Protein AF-A0A975J1D8-F1 (afdb_monomer)

Nearest PDB structures (foldseek):
  4x56-assembly1_A  TM=7.533E-01  e=1.028E-10  Acinetobacter baumannii
  5fdh-assembly1_B  TM=7.426E-01  e=7.225E-10  Serratia marcescens
  4s2l-assembly1_B  TM=7.471E-01  e=4.784E-09  Enterobacter cloacae
  4s2m-assembly1_D  TM=7.296E-01  e=2.355E-09  Enterobacter cloacae
  7khy-assembly1_A  TM=7.326E-01  e=3.561E-09  Enterobacter cloacae

InterPro domains:
  IPR001460 Penicillin-binding protein, transpeptidase [PF00905] (32-138)
  IPR012338 Beta-lactamase/transpeptidase-like [G3DSA:3.40.710.10] (22-231)
  IPR012338 Beta-lactamase/transpeptidase-like [SSF56601] (30-210)

Secondary structure (DSSP, 8-state):
----------TT--EEEEESSS-EE-GGGSS--EE-GGGGHHHHHHHHHHTTS--TT--EE---SS-GGG-SEE-HHHHHHHT-HHHHHHHHTT--HHHHHHHHHHHT-S--S-HHHHHHHHGGGGGGTTT-EE-HHHHHHHHHHHHHHTT-GGGHHHHHHTB---TTS-SEEEEEEEEETTEEEEEEEEE-SS--SPPEEEEEEEE--TT-HHHHHHHHHHHHHHHHHHT--

Structure (mmCIF, N/CA/C/O backbone):
data_AF-A0A975J1D8-F1
#
_entry.id   AF-A0A975J1D8-F1
#
loop_
_atom_site.group_PDB
_atom_site.id
_atom_site.type_symbol
_atom_site.label_atom_id
_atom_site.label_alt_id
_atom_site.label_comp_id
_atom_site.label_asym_id
_atom_site.label_entity_id
_atom_site.label_seq_id
_atom_site.pdbx_PDB_ins_code
_atom_site.Cartn_x
_atom_site.Cartn_y
_atom_site.Cartn_z
_atom_site.occupancy
_atom_site.B_iso_or_equiv
_atom_site.auth_seq_id
_atom_site.auth_comp_id
_atom_site.auth_asym_id
_atom_site.auth_atom_id
_atom_site.pdbx_PDB_model_num
ATOM 1 N N . MET A 1 1 ? -0.176 28.880 -31.181 1.00 38.28 1 MET A N 1
ATOM 2 C CA . MET A 1 1 ? -0.302 28.278 -29.840 1.00 38.28 1 MET A CA 1
ATOM 3 C C . MET A 1 1 ? 0.328 26.909 -29.950 1.00 38.28 1 MET A C 1
ATOM 5 O O . MET A 1 1 ? -0.274 26.018 -30.531 1.00 38.28 1 MET A O 1
ATOM 9 N N . ASN A 1 2 ? 1.605 26.823 -29.585 1.00 31.56 2 ASN A N 1
ATOM 10 C CA . ASN A 1 2 ? 2.379 25.594 -29.697 1.00 31.56 2 ASN A CA 1
ATOM 11 C C . ASN A 1 2 ? 2.059 24.709 -28.497 1.00 31.56 2 ASN A C 1
ATOM 13 O O . ASN A 1 2 ? 1.933 25.215 -27.386 1.00 31.56 2 ASN A O 1
ATOM 17 N N . GLY A 1 3 ? 1.875 23.419 -28.768 1.00 36.78 3 GLY A N 1
ATOM 18 C CA . GLY A 1 3 ? 1.554 22.416 -27.770 1.00 36.78 3 GLY A CA 1
ATOM 19 C C . GLY A 1 3 ? 2.680 22.248 -26.763 1.00 36.78 3 GLY A C 1
ATOM 20 O O . GLY A 1 3 ? 3.826 21.995 -27.136 1.00 36.78 3 GLY A O 1
ATOM 21 N N . ASP A 1 4 ? 2.320 22.335 -25.489 1.00 37.38 4 ASP A N 1
ATOM 22 C CA . ASP A 1 4 ? 3.138 21.819 -24.406 1.00 37.38 4 ASP A CA 1
ATOM 23 C C . ASP A 1 4 ? 3.029 20.297 -24.429 1.00 37.38 4 ASP A C 1
ATOM 25 O O . ASP A 1 4 ? 2.128 19.681 -23.857 1.00 37.38 4 ASP A O 1
ATOM 29 N N . GLY A 1 5 ? 3.952 19.693 -25.175 1.00 34.78 5 GLY A N 1
ATOM 30 C CA . GLY A 1 5 ? 4.260 18.284 -25.044 1.00 34.78 5 GLY A CA 1
ATOM 31 C C . GLY A 1 5 ? 4.616 17.998 -23.591 1.00 34.78 5 GLY A C 1
ATOM 32 O O . GLY A 1 5 ? 5.558 18.572 -23.044 1.00 34.78 5 GLY A O 1
ATOM 33 N N . VAL A 1 6 ? 3.851 17.098 -22.978 1.00 37.47 6 VAL A N 1
ATOM 34 C CA . VAL A 1 6 ? 4.224 16.397 -21.750 1.00 37.47 6 VAL A CA 1
ATOM 35 C C . VAL A 1 6 ? 5.669 15.939 -21.927 1.00 37.47 6 VAL A C 1
ATOM 37 O O . VAL A 1 6 ? 5.948 15.112 -22.796 1.00 37.47 6 VAL A O 1
ATOM 40 N N . LYS A 1 7 ? 6.603 16.525 -21.166 1.00 38.12 7 LYS A N 1
ATOM 41 C CA . LYS A 1 7 ? 8.008 16.118 -21.201 1.00 38.12 7 LYS A CA 1
ATOM 42 C C . LYS A 1 7 ? 8.076 14.645 -20.811 1.00 38.12 7 LYS A C 1
ATOM 44 O O . LYS A 1 7 ? 7.887 14.274 -19.657 1.00 38.12 7 LYS A O 1
ATOM 49 N N . SER A 1 8 ? 8.303 13.822 -21.824 1.00 40.50 8 SER A N 1
ATOM 50 C CA . SER A 1 8 ? 8.634 12.413 -21.733 1.00 40.50 8 SER A CA 1
ATOM 51 C C . SER A 1 8 ? 9.836 12.227 -20.811 1.00 40.50 8 SER A C 1
ATOM 53 O O . SER A 1 8 ? 10.886 12.774 -21.120 1.00 40.50 8 SER A O 1
ATOM 55 N N . GLY A 1 9 ? 9.656 11.455 -19.734 1.00 43.34 9 GLY A N 1
ATOM 56 C CA . GLY A 1 9 ? 10.698 10.777 -18.951 1.00 43.34 9 GLY A CA 1
ATOM 57 C C . GLY A 1 9 ? 11.837 11.652 -18.425 1.00 43.34 9 GLY A C 1
ATOM 58 O O . GLY A 1 9 ? 12.672 12.129 -19.185 1.00 43.34 9 GLY A O 1
ATOM 59 N N . VAL A 1 10 ? 11.953 11.784 -17.102 1.00 54.34 10 VAL A N 1
ATOM 60 C CA . VAL A 1 10 ? 13.203 12.280 -16.512 1.00 54.34 10 VAL A CA 1
ATOM 61 C C . VAL A 1 10 ? 14.323 11.324 -16.930 1.00 54.34 10 VAL A C 1
ATOM 63 O O . VAL A 1 10 ? 14.268 10.124 -16.651 1.00 54.34 10 VAL A O 1
ATOM 66 N N . GLU A 1 11 ? 15.301 11.853 -17.657 1.00 52.16 11 GLU A N 1
ATOM 67 C CA . GLU A 1 11 ? 16.469 11.129 -18.151 1.00 52.16 11 GLU A CA 1
ATOM 68 C C . GLU A 1 11 ? 17.125 10.346 -16.994 1.00 52.16 11 GLU A C 1
ATOM 70 O O . GLU A 1 11 ? 17.416 10.907 -15.938 1.00 52.16 11 GLU A O 1
ATOM 75 N N . GLY A 1 12 ? 17.287 9.027 -17.153 1.00 65.44 12 GLY A N 1
ATOM 76 C CA . GLY A 1 12 ? 17.897 8.146 -16.143 1.00 65.44 12 GLY A CA 1
ATOM 77 C C . GLY A 1 12 ? 16.941 7.383 -15.212 1.00 65.44 12 GLY A C 1
ATOM 78 O O . GLY A 1 12 ? 17.410 6.546 -14.439 1.00 65.44 12 GLY A O 1
ATOM 79 N N . GLN A 1 13 ? 15.620 7.589 -15.283 1.00 83.12 13 GLN A N 1
ATOM 80 C CA . GLN A 1 13 ? 14.668 6.747 -14.542 1.00 83.12 13 GLN A CA 1
ATOM 81 C C . GLN A 1 13 ? 14.532 5.357 -15.183 1.00 83.12 13 GLN A C 1
ATOM 83 O O . GLN A 1 13 ? 14.139 5.228 -16.343 1.00 83.12 13 GLN A O 1
ATOM 88 N N . ARG A 1 14 ? 14.801 4.303 -14.407 1.00 93.44 14 ARG A N 1
ATOM 89 C CA . ARG A 1 14 ? 14.460 2.915 -14.757 1.00 93.44 14 ARG A CA 1
ATOM 90 C C . ARG A 1 14 ? 13.103 2.575 -14.145 1.00 93.44 14 ARG A C 1
ATOM 92 O O . ARG A 1 14 ? 12.780 3.047 -13.054 1.00 93.44 14 ARG A O 1
ATOM 99 N N . PHE A 1 15 ? 12.304 1.768 -14.830 1.00 95.12 15 PHE A N 1
ATOM 100 C CA . PHE A 1 15 ? 11.005 1.332 -14.320 1.00 95.12 15 PHE A CA 1
ATOM 101 C C . PHE A 1 15 ? 10.746 -0.127 -14.653 1.00 95.12 15 PHE A C 1
ATOM 103 O O . PHE A 1 15 ? 11.306 -0.646 -15.614 1.00 95.12 15 PHE A O 1
ATOM 110 N N . ILE A 1 16 ? 9.860 -0.759 -13.893 1.00 96.25 16 ILE A N 1
ATOM 111 C CA . ILE A 1 16 ? 9.303 -2.068 -14.217 1.00 96.25 16 ILE A CA 1
ATOM 112 C C . ILE A 1 16 ? 7.817 -2.091 -13.876 1.00 96.25 16 ILE A C 1
ATOM 114 O O . ILE A 1 16 ? 7.387 -1.547 -12.857 1.00 96.25 16 ILE A O 1
ATOM 118 N N . VAL A 1 17 ? 7.051 -2.730 -14.749 1.00 95.50 17 VAL A N 1
ATOM 119 C CA . VAL A 1 17 ? 5.660 -3.103 -14.541 1.00 95.50 17 VAL A CA 1
ATOM 120 C C . VAL A 1 17 ? 5.596 -4.622 -14.445 1.00 95.50 17 VAL A C 1
ATOM 122 O O . VAL A 1 17 ? 6.058 -5.331 -15.343 1.00 95.50 17 VAL A O 1
ATOM 125 N N . VAL A 1 18 ? 5.000 -5.104 -13.360 1.00 93.88 18 VAL A N 1
ATOM 126 C CA . VAL A 1 18 ? 4.657 -6.508 -13.153 1.00 93.88 18 VAL A CA 1
ATOM 127 C C . VAL A 1 18 ? 3.141 -6.640 -13.233 1.00 93.88 18 VAL A C 1
ATOM 129 O O . VAL A 1 18 ? 2.401 -6.005 -12.480 1.00 93.88 18 VAL A O 1
ATOM 132 N N . ARG A 1 19 ? 2.696 -7.483 -14.158 1.00 90.62 19 ARG A N 1
ATOM 133 C CA . ARG A 1 19 ? 1.310 -7.901 -14.380 1.00 90.62 19 ARG A CA 1
ATOM 134 C C . ARG A 1 19 ? 1.347 -9.413 -14.608 1.00 90.62 19 ARG A C 1
ATOM 136 O O . ARG A 1 19 ? 2.407 -9.924 -14.945 1.00 90.62 19 ARG A O 1
ATOM 143 N N . GLY A 1 20 ? 0.250 -10.155 -14.447 1.00 81.31 20 GLY A N 1
ATOM 144 C CA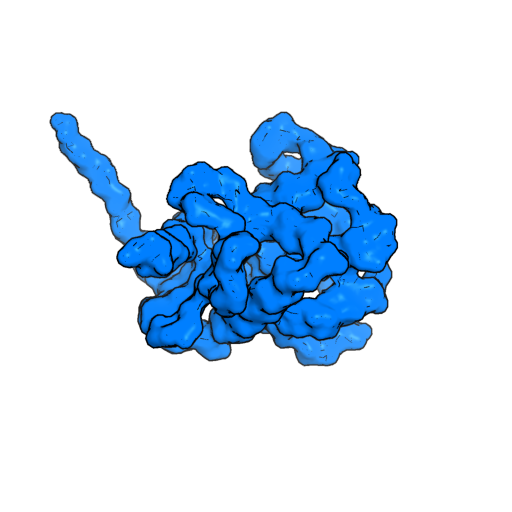 . GLY A 1 20 ? 0.227 -11.631 -14.574 1.00 81.31 20 GLY A CA 1
ATOM 145 C C . GLY A 1 20 ? 0.673 -12.241 -15.926 1.00 81.31 20 GLY A C 1
ATOM 146 O O . GLY A 1 20 ? 0.470 -13.433 -16.134 1.00 81.31 20 GLY A O 1
ATOM 147 N N . GLY A 1 21 ? 1.252 -11.446 -16.832 1.00 82.81 21 GLY A N 1
ATOM 148 C CA . GLY A 1 21 ? 1.858 -11.824 -18.107 1.00 82.81 21 GLY A CA 1
ATOM 149 C C . GLY A 1 21 ? 3.314 -11.324 -18.229 1.00 82.81 21 GLY A C 1
ATOM 150 O O . GLY A 1 21 ? 4.036 -11.305 -17.233 1.00 82.81 21 GLY A O 1
ATOM 151 N N . PRO A 1 22 ? 3.782 -10.951 -19.438 1.00 84.75 22 PRO A N 1
ATOM 152 C CA . PRO A 1 22 ? 5.148 -10.467 -19.645 1.00 84.75 22 PRO A CA 1
ATOM 153 C C . PRO A 1 22 ? 5.458 -9.194 -18.849 1.00 84.75 22 PRO A C 1
ATOM 155 O O . PRO A 1 22 ? 4.618 -8.302 -18.731 1.00 84.75 22 PRO A O 1
ATOM 158 N N . LEU A 1 23 ? 6.689 -9.096 -18.348 1.00 90.88 23 LEU A N 1
ATOM 159 C CA . LEU A 1 23 ? 7.198 -7.885 -17.708 1.00 90.88 23 LEU A CA 1
ATOM 160 C C . LEU A 1 23 ? 7.346 -6.761 -18.745 1.00 90.88 23 LEU A C 1
ATOM 162 O O . LEU A 1 23 ? 7.723 -7.007 -19.892 1.00 90.88 23 LEU A O 1
ATOM 166 N N . ARG A 1 24 ? 7.100 -5.514 -18.334 1.00 94.44 24 ARG A N 1
ATOM 167 C CA . ARG A 1 24 ? 7.373 -4.321 -19.154 1.00 94.44 24 ARG A CA 1
ATOM 168 C C . ARG A 1 24 ? 8.375 -3.423 -18.440 1.00 94.44 24 ARG A C 1
ATOM 170 O O . ARG A 1 24 ? 8.202 -3.110 -17.266 1.00 94.44 24 ARG A O 1
ATOM 177 N N . GLY A 1 25 ? 9.384 -2.950 -19.166 1.00 94.06 25 GLY A N 1
ATOM 178 C CA . GLY A 1 25 ? 10.440 -2.090 -18.631 1.00 94.06 25 GLY A CA 1
ATOM 179 C C . GLY A 1 25 ? 11.737 -2.857 -18.390 1.00 94.06 25 GLY A C 1
ATOM 180 O O . GLY A 1 25 ? 12.107 -3.726 -19.172 1.00 94.06 25 GLY A O 1
ATOM 181 N N . ASP A 1 26 ? 12.449 -2.498 -17.332 1.00 94.25 26 ASP A N 1
ATOM 182 C CA . ASP A 1 26 ? 13.765 -3.024 -17.004 1.00 94.25 26 ASP A CA 1
ATOM 183 C C . ASP A 1 26 ? 13.668 -4.275 -16.123 1.00 94.25 26 ASP A C 1
ATOM 185 O O . ASP A 1 26 ? 13.461 -4.202 -14.908 1.00 94.25 26 ASP A O 1
ATOM 189 N N . GLU A 1 27 ? 13.840 -5.440 -16.744 1.00 93.31 27 GLU A N 1
ATOM 190 C CA . GLU A 1 27 ? 13.734 -6.742 -16.079 1.00 93.31 27 GLU A CA 1
ATOM 191 C C . GLU A 1 27 ? 14.743 -6.936 -14.942 1.00 93.31 27 GLU A C 1
ATOM 193 O O . GLU A 1 27 ? 14.456 -7.677 -13.998 1.00 93.31 27 GLU A O 1
ATOM 198 N N . ALA A 1 28 ? 15.891 -6.247 -14.961 1.00 93.88 28 ALA A N 1
ATOM 199 C CA . ALA A 1 28 ? 16.875 -6.365 -13.887 1.00 93.88 28 ALA A CA 1
ATOM 200 C C . ALA A 1 28 ? 16.368 -5.768 -12.561 1.00 93.88 28 ALA A C 1
ATOM 202 O O . ALA A 1 28 ? 16.935 -6.047 -11.505 1.00 93.88 28 ALA A O 1
ATOM 203 N N . LEU A 1 29 ? 15.284 -4.983 -12.587 1.00 94.50 29 LEU A N 1
ATOM 204 C CA . LEU A 1 29 ? 14.612 -4.508 -11.378 1.00 94.50 29 LEU A CA 1
ATOM 205 C C . LEU A 1 29 ? 13.709 -5.572 -10.732 1.00 94.50 29 LEU A C 1
ATOM 207 O O . LEU A 1 29 ? 13.405 -5.448 -9.551 1.00 94.50 29 LEU A O 1
ATOM 211 N N . SER A 1 30 ? 13.288 -6.613 -11.462 1.00 91.81 30 SER A N 1
ATOM 212 C CA . SER A 1 30 ? 12.252 -7.569 -11.018 1.00 91.81 30 SER A CA 1
ATOM 213 C C . SER A 1 30 ? 12.581 -8.305 -9.716 1.00 91.81 30 SER A C 1
ATOM 215 O O . SER A 1 30 ? 11.693 -8.519 -8.888 1.00 91.81 30 SER A O 1
ATOM 217 N N . ALA A 1 31 ? 13.853 -8.662 -9.526 1.00 90.06 31 ALA A N 1
ATOM 218 C CA . ALA A 1 31 ? 14.354 -9.376 -8.352 1.00 90.06 31 ALA A CA 1
ATOM 219 C C . ALA A 1 31 ? 15.117 -8.474 -7.366 1.00 90.06 31 ALA A C 1
ATOM 221 O O . ALA A 1 31 ? 15.416 -8.902 -6.251 1.00 90.06 31 ALA A O 1
ATOM 222 N N . ALA A 1 32 ? 15.438 -7.237 -7.757 1.00 94.38 32 ALA A N 1
ATOM 223 C CA . ALA A 1 32 ? 16.143 -6.295 -6.896 1.00 94.38 32 ALA A CA 1
ATOM 224 C C . ALA A 1 32 ? 15.235 -5.806 -5.757 1.00 94.38 32 ALA A C 1
ATOM 226 O O . ALA A 1 32 ? 14.022 -5.687 -5.918 1.00 94.38 32 ALA A O 1
ATOM 227 N N . LYS A 1 33 ? 15.833 -5.539 -4.593 1.00 94.44 33 LYS A N 1
ATOM 228 C CA . LYS A 1 33 ? 15.134 -5.128 -3.371 1.00 94.44 33 LYS A CA 1
ATOM 229 C C . LYS A 1 33 ? 15.144 -3.610 -3.239 1.00 94.44 33 LYS A C 1
ATOM 231 O O . LYS A 1 33 ? 16.195 -2.986 -3.369 1.00 94.44 33 LYS A O 1
ATOM 236 N N . PHE A 1 34 ? 13.983 -3.033 -2.949 1.00 94.94 34 PHE A N 1
ATOM 237 C CA . PHE A 1 34 ? 13.815 -1.592 -2.774 1.00 94.94 34 PHE A CA 1
ATOM 238 C C . PHE A 1 34 ? 12.992 -1.288 -1.520 1.00 94.94 34 PHE A C 1
ATOM 240 O O . PHE A 1 34 ? 12.127 -2.094 -1.166 1.00 94.94 34 PHE A O 1
ATOM 247 N N . PRO A 1 35 ? 13.205 -0.133 -0.862 1.00 94.06 35 PRO A N 1
ATOM 248 C CA . PRO A 1 35 ? 12.408 0.267 0.294 1.00 94.06 35 PRO A CA 1
ATOM 249 C C . PRO A 1 35 ? 10.911 0.310 -0.032 1.00 94.06 35 PRO A C 1
ATOM 251 O O . PRO A 1 35 ? 10.509 0.945 -1.007 1.00 94.06 35 PRO A O 1
ATOM 254 N N . ILE A 1 36 ? 10.076 -0.325 0.792 1.00 93.69 36 ILE A N 1
ATOM 255 C CA . ILE A 1 36 ? 8.623 -0.448 0.544 1.00 93.69 36 ILE A CA 1
ATOM 256 C C . ILE A 1 36 ? 7.826 0.822 0.866 1.00 93.69 36 ILE A C 1
ATOM 258 O O . ILE A 1 36 ? 6.676 0.970 0.447 1.00 93.69 36 ILE A O 1
ATOM 262 N N . ALA A 1 37 ? 8.443 1.783 1.555 1.00 94.38 37 ALA A N 1
ATOM 263 C CA . ALA A 1 37 ? 7.873 3.100 1.810 1.00 94.38 37 ALA A CA 1
ATOM 264 C C . ALA A 1 37 ? 6.463 3.026 2.449 1.00 94.38 37 ALA A C 1
ATOM 266 O O . ALA A 1 37 ? 6.169 2.221 3.328 1.00 94.38 37 ALA A O 1
ATOM 267 N N . SER A 1 38 ? 5.536 3.861 1.976 1.00 95.75 38 SER A N 1
ATOM 268 C CA . SER A 1 38 ? 4.153 3.891 2.463 1.00 95.75 38 SER A CA 1
ATOM 269 C C . SER A 1 38 ? 3.292 2.682 2.065 1.00 95.75 38 SER A C 1
ATOM 271 O O . SER A 1 38 ? 2.097 2.710 2.357 1.00 95.75 38 SER A O 1
ATOM 273 N N . LEU A 1 39 ? 3.832 1.637 1.423 1.00 96.38 39 LEU A N 1
ATOM 274 C CA . LEU A 1 39 ? 3.075 0.397 1.212 1.00 96.38 39 LEU A CA 1
ATOM 275 C C . LEU A 1 39 ? 2.764 -0.310 2.542 1.00 96.38 39 LEU A C 1
ATOM 277 O O . LEU A 1 39 ? 1.695 -0.900 2.670 1.00 96.38 39 LEU A O 1
ATOM 281 N N . PHE A 1 40 ? 3.615 -0.160 3.567 1.00 95.81 40 PHE A N 1
ATOM 282 C CA . PHE A 1 40 ? 3.378 -0.755 4.892 1.00 95.81 40 PHE A CA 1
ATOM 283 C C . PHE A 1 40 ? 2.117 -0.239 5.589 1.00 95.81 40 PHE A C 1
ATOM 285 O O . PHE A 1 40 ? 1.546 -0.911 6.440 1.00 95.81 40 PHE A O 1
ATOM 292 N N . LYS A 1 41 ? 1.631 0.947 5.208 1.00 97.31 41 LYS A N 1
ATOM 293 C CA . LYS A 1 41 ? 0.383 1.500 5.749 1.00 97.31 41 LYS A CA 1
ATOM 294 C C . LYS A 1 41 ? -0.810 0.575 5.516 1.00 97.31 41 LYS A C 1
ATOM 296 O O . LYS A 1 41 ? -1.736 0.601 6.315 1.00 97.31 41 LYS A O 1
ATOM 301 N N . VAL A 1 42 ? -0.768 -0.266 4.478 1.00 97.69 42 VAL A N 1
ATOM 302 C CA . VAL A 1 42 ? -1.784 -1.303 4.244 1.00 97.69 42 VAL A CA 1
ATOM 303 C C . VAL A 1 42 ? -1.836 -2.293 5.412 1.00 97.69 42 VAL A C 1
ATOM 305 O O . VAL A 1 42 ? -2.922 -2.603 5.885 1.00 97.69 42 VAL A O 1
ATOM 308 N N . VAL A 1 43 ? -0.677 -2.711 5.929 1.00 96.69 43 VAL A N 1
ATOM 309 C CA . VAL A 1 43 ? -0.568 -3.599 7.098 1.00 96.69 43 VAL A CA 1
ATOM 310 C C . VAL A 1 43 ? -1.080 -2.907 8.359 1.00 96.69 43 VAL A C 1
ATOM 312 O O . VAL A 1 43 ? -1.877 -3.484 9.089 1.00 96.69 43 VAL A O 1
ATOM 315 N N . ILE A 1 44 ? -0.678 -1.652 8.595 1.00 97.50 44 ILE A N 1
ATOM 316 C CA . ILE A 1 44 ? -1.127 -0.884 9.770 1.00 97.50 44 ILE A CA 1
ATOM 317 C C . ILE A 1 44 ? -2.653 -0.703 9.752 1.00 97.50 44 ILE A C 1
ATOM 319 O O . ILE A 1 44 ? -3.305 -0.895 10.774 1.00 97.50 44 ILE A O 1
ATOM 323 N N . ALA A 1 45 ? -3.227 -0.351 8.596 1.00 98.00 45 ALA A N 1
ATOM 324 C CA . ALA A 1 45 ? -4.673 -0.201 8.437 1.00 98.00 45 ALA A CA 1
ATOM 325 C C . ALA A 1 45 ? -5.415 -1.512 8.707 1.00 98.00 45 ALA A C 1
ATOM 327 O O . ALA A 1 45 ? -6.421 -1.511 9.409 1.00 98.00 45 ALA A O 1
ATOM 328 N N . TYR A 1 46 ? -4.896 -2.618 8.171 1.00 98.00 46 TYR A N 1
ATOM 329 C CA . TYR A 1 46 ? -5.452 -3.944 8.389 1.00 98.00 46 TYR A CA 1
ATOM 330 C C . TYR A 1 46 ? -5.453 -4.324 9.870 1.00 98.00 46 TYR A C 1
ATOM 332 O O . TYR A 1 46 ? -6.509 -4.599 10.430 1.00 98.00 46 TYR A O 1
ATOM 340 N N . ALA A 1 47 ? -4.289 -4.249 10.523 1.00 97.62 47 ALA A N 1
ATOM 341 C CA . ALA A 1 47 ? -4.141 -4.566 11.941 1.00 97.62 47 ALA A CA 1
ATOM 342 C C . ALA A 1 47 ? -5.098 -3.739 12.811 1.00 97.62 47 ALA A C 1
ATOM 344 O O . ALA A 1 47 ? -5.746 -4.268 13.712 1.00 97.62 47 ALA A O 1
ATOM 345 N N . ALA A 1 48 ? -5.214 -2.441 12.522 1.00 98.00 48 ALA A N 1
ATOM 346 C CA . ALA A 1 48 ? -6.060 -1.540 13.288 1.00 98.00 48 ALA A CA 1
ATOM 347 C C . ALA A 1 48 ? -7.556 -1.816 13.130 1.00 98.00 48 ALA A C 1
ATOM 349 O O . ALA A 1 48 ? -8.283 -1.678 14.112 1.00 98.00 48 ALA A O 1
ATOM 350 N N . LEU A 1 49 ? -8.006 -2.204 11.935 1.00 97.75 49 LEU A N 1
ATOM 351 C CA . LEU A 1 49 ? -9.397 -2.595 11.707 1.00 97.75 49 LEU A CA 1
ATOM 352 C C . LEU A 1 49 ? -9.714 -3.938 12.372 1.00 97.75 49 LEU A C 1
ATOM 354 O O . LEU A 1 49 ? -10.705 -4.034 13.083 1.00 97.75 49 LEU A O 1
ATOM 358 N N . GLU A 1 50 ? -8.859 -4.949 12.203 1.00 97.00 50 GLU A N 1
ATOM 359 C CA . GLU A 1 50 ? -9.089 -6.286 12.780 1.00 97.00 50 GLU A CA 1
ATOM 360 C C . GLU A 1 50 ? -8.983 -6.308 14.313 1.00 97.00 50 GLU A C 1
ATOM 362 O O . GLU A 1 50 ? -9.496 -7.219 14.955 1.00 97.00 50 GLU A O 1
ATOM 367 N N . SER A 1 51 ? -8.329 -5.305 14.905 1.00 97.50 51 SER A N 1
ATOM 368 C CA . SER A 1 51 ? -8.155 -5.175 16.360 1.00 97.50 51 SER A CA 1
ATOM 369 C C . SER A 1 51 ? -9.049 -4.091 16.980 1.00 97.50 51 SER A C 1
ATOM 371 O O . SER A 1 51 ? -8.768 -3.635 18.095 1.00 97.50 51 SER A O 1
ATOM 373 N N . ASP A 1 52 ? -10.068 -3.627 16.244 1.00 96.88 52 ASP A N 1
ATOM 374 C CA . ASP A 1 52 ? -11.041 -2.603 16.654 1.00 96.88 52 ASP A CA 1
ATOM 375 C C . ASP A 1 52 ? -10.401 -1.296 17.184 1.00 96.88 52 ASP A C 1
ATOM 377 O O . ASP A 1 52 ? -10.952 -0.610 18.049 1.00 96.88 52 ASP A O 1
ATOM 381 N N . LYS A 1 53 ? -9.209 -0.920 16.691 1.00 97.44 53 LYS A N 1
ATOM 382 C CA . LYS A 1 53 ? -8.515 0.328 17.087 1.00 97.44 53 LYS A CA 1
ATOM 383 C C . LYS A 1 53 ? -9.007 1.558 16.329 1.00 97.44 53 LYS A C 1
ATOM 385 O O . LYS A 1 53 ? -8.638 2.683 16.692 1.00 97.44 53 LYS A O 1
ATOM 390 N N . ILE A 1 54 ? -9.736 1.336 15.237 1.00 97.19 54 ILE A N 1
ATOM 391 C CA . ILE A 1 54 ? -10.332 2.362 14.388 1.00 97.19 54 ILE A CA 1
ATOM 392 C C . ILE A 1 54 ? -11.517 1.782 13.610 1.00 97.19 54 ILE A C 1
ATOM 394 O O . ILE A 1 54 ? -11.533 0.595 13.294 1.00 97.19 54 ILE A O 1
ATOM 398 N N . THR A 1 55 ? -12.478 2.629 13.247 1.00 95.31 55 THR A N 1
ATOM 399 C CA . THR A 1 55 ? -13.537 2.299 12.276 1.00 95.31 55 THR A CA 1
ATOM 400 C C . THR A 1 55 ? -13.395 3.152 11.014 1.00 95.31 55 THR A C 1
ATOM 402 O O . THR A 1 55 ? -12.699 4.166 11.019 1.00 95.31 55 THR A O 1
ATOM 405 N N . LEU A 1 56 ? -14.047 2.774 9.910 1.00 91.62 56 LEU A N 1
ATOM 406 C CA . LEU A 1 56 ? -13.952 3.540 8.657 1.00 91.62 56 LEU A CA 1
ATOM 407 C C . LEU A 1 56 ? -14.510 4.965 8.763 1.00 91.62 56 LEU A C 1
ATOM 409 O O . LEU A 1 56 ? -14.010 5.858 8.081 1.00 91.62 56 LEU A O 1
ATOM 413 N N . ASP A 1 57 ? -15.510 5.163 9.623 1.00 93.75 57 ASP A N 1
ATOM 414 C CA . ASP A 1 57 ? -16.185 6.447 9.822 1.00 93.75 57 ASP A CA 1
ATOM 415 C C . ASP A 1 57 ? -15.517 7.308 10.908 1.00 93.75 57 ASP A C 1
ATOM 417 O O . ASP A 1 57 ? -15.862 8.479 11.077 1.00 93.75 57 ASP A O 1
ATOM 421 N N . GLU A 1 58 ? -14.552 6.755 11.654 1.00 95.00 58 GLU A N 1
ATOM 422 C CA . GLU A 1 58 ? -13.804 7.509 12.658 1.00 95.00 58 GLU A CA 1
ATOM 423 C C . GLU A 1 58 ? -12.865 8.509 11.976 1.00 95.00 58 GLU A C 1
ATOM 425 O O . GLU A 1 58 ? -11.910 8.139 11.287 1.00 95.00 58 GLU A O 1
ATOM 430 N N . ALA A 1 59 ? -13.119 9.797 12.208 1.00 93.12 59 ALA A N 1
ATOM 431 C CA . ALA A 1 59 ? -12.212 10.870 11.835 1.00 93.12 59 ALA A CA 1
ATOM 432 C C . ALA A 1 59 ? -11.191 11.107 12.958 1.00 93.12 59 ALA A C 1
ATOM 434 O O . ALA A 1 59 ? -11.557 11.377 14.104 1.00 93.12 59 ALA A O 1
ATOM 435 N N . VAL A 1 60 ? -9.900 11.035 12.630 1.00 92.31 60 VAL A N 1
ATOM 436 C CA . VAL A 1 60 ? -8.805 11.299 13.572 1.00 92.31 60 VAL A CA 1
ATOM 437 C C . VAL A 1 60 ? -8.154 12.627 13.225 1.00 92.31 60 VAL A C 1
ATOM 439 O O . VAL A 1 60 ? -7.737 12.852 12.087 1.00 92.31 60 VAL A O 1
ATOM 442 N N . SER A 1 61 ? -8.034 13.500 14.225 1.00 90.25 61 SER A N 1
ATOM 443 C CA . SER A 1 61 ? -7.292 14.750 14.094 1.00 90.25 61 SER A CA 1
ATOM 444 C C . SER A 1 61 ? -5.789 14.478 14.038 1.00 90.25 61 SER A C 1
ATOM 446 O O . SER A 1 61 ? -5.229 13.857 14.945 1.00 90.25 61 SER A O 1
ATOM 448 N N . CYS A 1 62 ? -5.119 14.945 12.986 1.00 83.31 62 CYS A N 1
ATOM 449 C CA . CYS A 1 62 ? -3.669 14.861 12.863 1.00 83.31 62 CYS A CA 1
ATOM 450 C C . CYS A 1 62 ? -3.088 16.083 12.126 1.00 83.31 62 CYS A C 1
ATOM 452 O O . CYS A 1 62 ? -3.615 16.491 11.087 1.00 83.31 62 CYS A O 1
ATOM 454 N N . PRO A 1 63 ? -1.979 16.661 12.621 1.00 70.88 63 PRO A N 1
ATOM 455 C CA . PRO A 1 63 ? -1.375 17.878 12.078 1.00 70.88 63 PRO A CA 1
ATOM 456 C C . PRO A 1 63 ? -0.452 17.579 10.884 1.00 70.88 63 PRO A C 1
ATOM 458 O O . PRO A 1 63 ? 0.687 18.041 10.859 1.00 70.88 63 PRO A O 1
ATOM 461 N N . ASP A 1 64 ? -0.913 16.774 9.922 1.00 67.25 64 ASP A N 1
ATOM 462 C CA . ASP A 1 64 ? -0.071 16.285 8.825 1.00 67.25 64 ASP A CA 1
ATOM 463 C C . ASP A 1 64 ? 0.590 17.464 8.087 1.00 67.25 64 ASP A C 1
ATOM 465 O O . ASP A 1 64 ? -0.077 18.389 7.618 1.00 67.25 64 ASP A O 1
ATOM 469 N N . ALA A 1 65 ? 1.925 17.446 8.007 1.00 53.09 65 ALA A N 1
ATOM 470 C CA . ALA A 1 65 ? 2.736 18.604 7.602 1.00 53.09 65 ALA A CA 1
ATOM 471 C C . ALA A 1 65 ? 2.461 19.114 6.173 1.00 53.09 65 ALA A C 1
ATOM 473 O O . ALA A 1 65 ? 2.811 20.241 5.821 1.00 53.09 65 ALA A O 1
ATOM 474 N N . LEU A 1 66 ? 1.843 18.279 5.338 1.00 55.50 66 LEU A N 1
ATOM 475 C CA . LEU A 1 66 ? 1.297 18.672 4.050 1.00 55.50 66 LEU A CA 1
ATOM 476 C C . LEU A 1 66 ? -0.224 18.655 4.212 1.00 55.50 66 LEU A C 1
ATOM 478 O O . LEU A 1 66 ? -0.767 17.551 4.266 1.00 55.50 66 LEU A O 1
ATOM 482 N N . PRO A 1 67 ? -0.917 19.809 4.277 1.00 49.84 67 PRO A N 1
ATOM 483 C CA . PRO A 1 67 ? -2.374 19.851 4.312 1.00 49.84 67 PRO A CA 1
ATOM 484 C C . PRO A 1 67 ? -2.914 19.305 2.990 1.00 49.84 67 PRO A C 1
ATOM 486 O O . PRO A 1 67 ? -3.205 20.033 2.040 1.00 49.84 67 PRO A O 1
ATOM 489 N N . LYS A 1 68 ? -3.007 17.983 2.892 1.00 59.09 68 LYS A N 1
ATOM 490 C CA . LYS A 1 68 ? -3.611 17.305 1.758 1.00 59.09 68 LYS A CA 1
ATOM 491 C C . LYS A 1 68 ? -5.106 17.558 1.885 1.00 59.09 68 LYS A C 1
ATOM 493 O O . LYS A 1 68 ? -5.720 17.202 2.883 1.00 59.09 68 LYS A O 1
ATOM 498 N N . ALA A 1 69 ? -5.647 18.278 0.905 1.00 56.38 69 ALA A N 1
ATOM 499 C CA . ALA A 1 69 ? -7.033 18.746 0.865 1.00 56.38 69 ALA A CA 1
ATOM 500 C C . ALA A 1 69 ? -7.446 19.782 1.939 1.00 56.38 69 ALA A C 1
ATOM 502 O O . ALA A 1 69 ? -8.638 20.014 2.114 1.00 56.38 69 ALA A O 1
ATOM 503 N N . GLY A 1 70 ? -6.502 20.439 2.631 1.00 65.00 70 GLY A N 1
ATOM 504 C CA . GLY A 1 70 ? -6.830 21.529 3.569 1.00 65.00 70 GLY A CA 1
ATOM 505 C C . GLY A 1 70 ? -7.602 21.102 4.826 1.00 65.00 70 GLY A C 1
ATOM 506 O O . GLY A 1 70 ? -8.232 21.946 5.460 1.00 65.00 70 GLY A O 1
ATOM 507 N N . LYS A 1 71 ? -7.567 19.811 5.179 1.00 73.94 71 LYS A N 1
ATOM 508 C CA . LYS A 1 71 ? -8.212 19.248 6.373 1.00 73.94 71 LYS A CA 1
ATOM 509 C C . LYS A 1 71 ? -7.180 18.885 7.443 1.00 73.94 71 LYS A C 1
ATOM 511 O O . LYS A 1 71 ? -6.034 18.576 7.127 1.00 73.94 71 LYS A O 1
ATOM 516 N N . THR A 1 72 ? -7.613 18.905 8.700 1.00 80.88 72 THR A N 1
ATOM 517 C CA . THR A 1 72 ? -6.843 18.456 9.878 1.00 80.88 72 THR A CA 1
ATOM 518 C C . THR A 1 72 ? -7.377 17.155 10.468 1.00 80.88 72 THR A C 1
ATOM 520 O O . THR A 1 72 ? -6.808 16.640 11.422 1.00 80.88 72 THR A O 1
ATOM 523 N N . GLU A 1 73 ? -8.478 16.643 9.927 1.00 89.75 73 GLU A N 1
ATOM 524 C CA . GLU A 1 73 ? -9.111 15.394 10.327 1.00 89.75 73 GLU A CA 1
ATOM 525 C C . GLU A 1 73 ? -9.250 14.509 9.098 1.00 89.75 73 GLU A C 1
ATOM 527 O O . GLU A 1 73 ? -9.613 14.989 8.019 1.00 89.75 73 GLU A O 1
ATOM 532 N N . PHE A 1 74 ? -8.939 13.231 9.271 1.00 91.06 74 PHE A N 1
ATOM 533 C CA . PHE A 1 74 ? -8.982 12.245 8.202 1.00 91.06 74 PHE A CA 1
ATOM 534 C C . PHE A 1 74 ? -9.680 10.991 8.706 1.00 91.06 74 PHE A C 1
ATOM 536 O O . PHE A 1 74 ? -9.437 10.547 9.826 1.00 91.06 74 PHE A O 1
ATOM 543 N N . THR A 1 75 ? -10.512 10.399 7.862 1.00 93.81 75 THR A N 1
ATOM 544 C CA . THR A 1 75 ? -10.889 8.985 7.977 1.00 93.81 75 THR A CA 1
ATOM 545 C C . THR A 1 75 ? -9.717 8.089 7.569 1.00 93.81 75 THR A C 1
ATOM 547 O O . THR A 1 75 ? -8.774 8.542 6.907 1.00 93.81 75 THR A O 1
ATOM 550 N N . LEU A 1 76 ? -9.777 6.792 7.893 1.00 94.94 76 LEU A N 1
ATOM 551 C CA . LEU A 1 76 ? -8.758 5.826 7.455 1.00 94.94 76 LEU A CA 1
ATOM 552 C C . LEU A 1 76 ? -8.584 5.823 5.926 1.00 94.94 76 LEU A C 1
ATOM 554 O O . LEU A 1 76 ? -7.456 5.812 5.431 1.00 94.94 76 LEU A O 1
ATOM 558 N N . SER A 1 77 ? -9.687 5.891 5.177 1.00 92.31 77 SER A N 1
ATOM 559 C CA . SER A 1 77 ? -9.683 5.927 3.710 1.00 92.31 77 SER A CA 1
ATOM 560 C C . SER A 1 77 ? -9.019 7.192 3.162 1.00 92.31 77 SER A C 1
ATOM 562 O O . SER A 1 77 ? -8.175 7.113 2.267 1.00 92.31 77 SER A O 1
ATOM 564 N N . GLU A 1 78 ? -9.334 8.366 3.720 1.00 91.19 78 GLU A N 1
ATOM 565 C CA . GLU A 1 78 ? -8.692 9.623 3.314 1.00 91.19 78 GLU A CA 1
ATOM 566 C C . GLU A 1 78 ? -7.196 9.615 3.657 1.00 91.19 78 GLU A C 1
ATOM 568 O O . GLU A 1 78 ? -6.363 9.972 2.819 1.00 91.19 78 GLU A O 1
ATOM 573 N N . ALA A 1 79 ? -6.832 9.147 4.855 1.00 92.81 79 ALA A N 1
ATOM 574 C CA . ALA A 1 79 ? -5.442 9.018 5.271 1.00 92.81 79 ALA A CA 1
ATOM 575 C C . ALA A 1 79 ? -4.666 8.038 4.378 1.00 92.81 79 ALA A C 1
ATOM 577 O O . ALA A 1 79 ? -3.505 8.299 4.050 1.00 92.81 79 ALA A O 1
ATOM 578 N N . MET A 1 80 ? -5.285 6.933 3.951 1.00 93.88 80 MET A N 1
ATOM 579 C CA . MET A 1 80 ? -4.689 5.952 3.043 1.00 93.88 80 MET A CA 1
ATOM 580 C C . MET A 1 80 ? -4.455 6.541 1.647 1.00 93.88 80 MET A C 1
ATOM 582 O O . MET A 1 80 ? -3.338 6.452 1.115 1.00 93.88 80 MET A O 1
ATOM 586 N N . LEU A 1 81 ? -5.481 7.197 1.089 1.00 89.69 81 LEU A N 1
ATOM 587 C CA . LEU A 1 81 ? -5.452 7.852 -0.221 1.00 89.69 81 LEU A CA 1
ATOM 588 C C . LEU A 1 81 ? -4.368 8.929 -0.278 1.00 89.69 81 LEU A C 1
ATOM 590 O O . LEU A 1 81 ? -3.549 8.964 -1.201 1.00 89.69 81 LEU A O 1
ATOM 594 N N . HIS A 1 82 ? -4.336 9.780 0.745 1.00 89.00 82 HIS A N 1
ATOM 595 C CA . HIS A 1 82 ? -3.366 10.854 0.880 1.00 89.00 82 HIS A CA 1
ATOM 596 C C . HIS A 1 82 ? -2.032 10.375 1.447 1.00 89.00 82 HIS A C 1
ATOM 598 O O . HIS A 1 82 ? -1.062 11.129 1.437 1.00 89.00 82 HIS A O 1
ATOM 604 N N . SER A 1 83 ? -1.922 9.117 1.871 1.00 91.69 83 SER A N 1
ATOM 605 C CA . SER A 1 83 ? -0.724 8.558 2.491 1.00 91.69 83 SER A CA 1
ATOM 606 C C . SER A 1 83 ? -0.227 9.411 3.665 1.00 91.69 83 SER A C 1
ATOM 608 O O . SER A 1 83 ? 0.972 9.694 3.749 1.00 91.69 83 SER A O 1
ATOM 610 N N . SER A 1 84 ? -1.137 9.837 4.543 1.00 92.06 84 SER A N 1
ATOM 611 C CA . SER A 1 84 ? -0.827 10.683 5.699 1.00 92.06 84 SER A CA 1
ATOM 612 C C . SER A 1 84 ? 0.222 10.024 6.590 1.00 92.06 84 SER A C 1
ATOM 614 O O . SER A 1 84 ? 0.150 8.826 6.850 1.00 92.06 84 SER A O 1
ATOM 616 N N . ASN A 1 85 ? 1.262 10.744 6.999 1.00 92.19 85 ASN A N 1
ATOM 617 C CA . ASN A 1 85 ? 2.297 10.136 7.839 1.00 92.19 85 ASN A CA 1
ATOM 618 C C . ASN A 1 85 ? 1.890 10.191 9.303 1.00 92.19 85 ASN A C 1
ATOM 620 O O . ASN A 1 85 ? 1.996 9.187 10.005 1.00 92.19 85 ASN A O 1
ATOM 624 N N . ASP A 1 86 ? 1.382 11.338 9.740 1.00 91.50 86 ASP A N 1
ATOM 625 C CA . ASP A 1 86 ? 1.056 11.544 11.145 1.00 91.50 86 ASP A CA 1
ATOM 626 C C . ASP A 1 86 ? -0.176 10.742 11.575 1.00 91.50 86 ASP A C 1
ATOM 628 O O . ASP A 1 86 ? -0.168 10.176 12.666 1.00 91.50 86 ASP A O 1
ATOM 632 N N . PHE A 1 87 ? -1.162 10.550 10.691 1.00 94.12 87 PHE A N 1
ATOM 633 C CA . PHE A 1 87 ? -2.275 9.632 10.951 1.00 94.12 87 PHE A CA 1
ATOM 634 C C . PHE A 1 87 ? -1.788 8.203 11.232 1.00 94.12 87 PHE A C 1
ATOM 636 O O . PHE A 1 87 ? -2.156 7.593 12.233 1.00 94.12 87 PHE A O 1
ATOM 643 N N . PHE A 1 88 ? -0.919 7.661 10.373 1.00 95.19 88 PHE A N 1
ATOM 644 C CA . PHE A 1 88 ? -0.447 6.283 10.521 1.00 95.19 88 PHE A CA 1
ATOM 645 C C . PHE A 1 88 ? 0.560 6.111 11.658 1.00 95.19 88 PHE A C 1
ATOM 647 O O . PHE A 1 88 ? 0.631 5.022 12.213 1.00 95.19 88 PHE A O 1
ATOM 654 N N . LYS A 1 89 ? 1.284 7.164 12.063 1.00 94.25 89 LYS A N 1
ATOM 655 C CA . LYS A 1 89 ? 2.042 7.162 13.327 1.00 94.25 89 LYS A CA 1
ATOM 656 C C . LYS A 1 89 ? 1.117 7.025 14.532 1.00 94.25 89 LYS A C 1
ATOM 658 O O . LYS A 1 89 ? 1.382 6.217 15.415 1.00 94.25 89 LYS A O 1
ATOM 663 N N . LEU A 1 90 ? 0.038 7.812 14.572 1.00 94.25 90 LEU A N 1
ATOM 664 C CA . LEU A 1 90 ? -0.945 7.736 15.654 1.00 94.25 90 LEU A CA 1
ATOM 665 C C . LEU A 1 90 ? -1.596 6.356 15.702 1.00 94.25 90 LEU A C 1
ATOM 667 O O . LEU A 1 90 ? -1.711 5.783 16.780 1.00 94.25 90 LEU A O 1
ATOM 671 N N . LEU A 1 91 ? -1.978 5.818 14.542 1.00 95.19 91 LEU A N 1
ATOM 672 C CA . LEU A 1 91 ? -2.598 4.502 14.448 1.00 95.19 91 LEU A CA 1
ATOM 673 C C . LEU A 1 91 ? -1.636 3.388 14.865 1.00 95.19 91 LEU A C 1
ATOM 675 O O . LEU A 1 91 ? -2.017 2.511 15.631 1.00 95.19 91 LEU A O 1
ATOM 679 N N . LEU A 1 92 ? -0.376 3.470 14.433 1.00 95.56 92 LEU A N 1
ATOM 680 C CA . LEU A 1 92 ? 0.675 2.549 14.846 1.00 95.56 92 LEU A CA 1
ATOM 681 C C . LEU A 1 92 ? 0.851 2.537 16.370 1.00 95.56 92 LEU A C 1
ATOM 683 O O . LEU A 1 92 ? 0.922 1.469 16.957 1.00 95.56 92 LEU A O 1
ATOM 687 N N . ASN A 1 93 ? 0.813 3.694 17.034 1.00 94.25 93 ASN A N 1
ATOM 688 C CA . ASN A 1 93 ? 0.905 3.778 18.498 1.00 94.25 93 ASN A CA 1
ATOM 689 C C . ASN A 1 93 ? -0.297 3.169 19.250 1.00 94.25 93 ASN A C 1
ATOM 691 O O . ASN A 1 93 ? -0.217 3.001 20.465 1.00 94.25 93 ASN A O 1
ATOM 695 N N . ARG A 1 94 ? -1.411 2.868 18.566 1.00 95.81 94 ARG A N 1
ATOM 696 C CA . ARG A 1 94 ? -2.560 2.150 19.151 1.00 95.81 94 ARG A CA 1
ATOM 697 C C . ARG A 1 94 ? -2.415 0.628 19.059 1.00 95.81 94 ARG A C 1
ATOM 699 O O . ARG A 1 94 ? -3.216 -0.075 19.671 1.00 95.81 94 ARG A O 1
ATOM 706 N N . LEU A 1 95 ? -1.453 0.140 18.279 1.00 96.12 95 LEU A N 1
ATOM 707 C CA . LEU A 1 95 ? -1.232 -1.279 18.031 1.00 96.12 95 LEU A CA 1
ATOM 708 C C . LEU A 1 95 ? -0.182 -1.855 18.976 1.00 96.12 95 LEU A C 1
ATOM 710 O O . LEU A 1 95 ? 0.702 -1.158 19.473 1.00 96.12 95 LEU A O 1
ATOM 714 N N . THR A 1 96 ? -0.265 -3.160 19.175 1.00 93.56 96 THR A N 1
ATOM 715 C CA . THR A 1 96 ? 0.790 -3.971 19.777 1.00 93.56 96 THR A CA 1
ATOM 716 C C . THR A 1 96 ? 1.632 -4.641 18.687 1.00 93.56 96 THR A C 1
ATOM 718 O O . THR A 1 96 ? 1.160 -4.816 17.558 1.00 93.56 96 THR A O 1
ATOM 721 N N . PRO A 1 97 ? 2.872 -5.058 19.001 1.00 90.69 97 PRO A N 1
ATOM 722 C CA . PRO A 1 97 ? 3.666 -5.874 18.092 1.00 90.69 97 PRO A CA 1
ATOM 723 C C . PRO A 1 97 ? 2.915 -7.105 17.584 1.00 90.69 97 PRO A C 1
ATOM 725 O O . PRO A 1 97 ? 2.901 -7.334 16.381 1.00 90.69 97 PRO A O 1
ATOM 728 N N . ASP A 1 98 ? 2.216 -7.835 18.453 1.00 91.56 98 ASP A N 1
ATOM 729 C CA . ASP A 1 98 ? 1.506 -9.062 18.071 1.00 91.56 98 ASP A CA 1
ATOM 730 C C . ASP A 1 98 ? 0.352 -8.8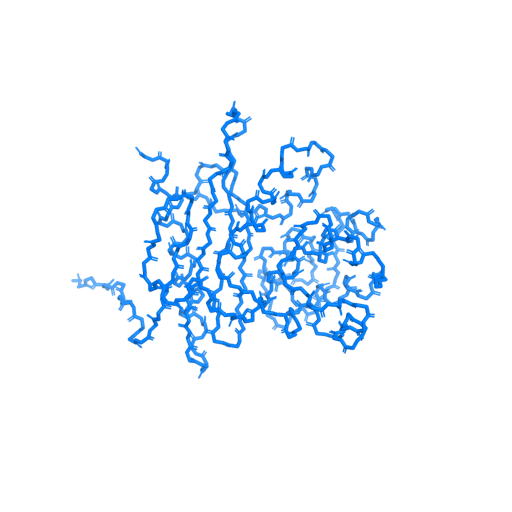13 17.090 1.00 91.56 98 ASP A C 1
ATOM 732 O O . ASP A 1 98 ? 0.194 -9.571 16.134 1.00 91.56 98 ASP A O 1
ATOM 736 N N . GLU A 1 99 ? -0.403 -7.723 17.253 1.00 95.06 99 GLU A N 1
ATOM 737 C CA . GLU A 1 99 ? -1.456 -7.335 16.298 1.00 95.06 99 GLU A CA 1
ATOM 738 C C . GLU A 1 99 ? -0.870 -7.051 14.900 1.00 95.06 99 GLU A C 1
ATOM 740 O O . GLU A 1 99 ? -1.439 -7.465 13.888 1.00 95.06 99 GLU A O 1
ATOM 745 N N . LEU A 1 100 ? 0.303 -6.407 14.817 1.00 93.19 100 LEU A N 1
ATOM 746 C CA . LEU A 1 100 ? 1.001 -6.227 13.538 1.00 93.19 100 LEU A CA 1
ATOM 747 C C . LEU A 1 100 ? 1.556 -7.536 12.976 1.00 93.19 100 LEU A C 1
ATOM 749 O O . LEU A 1 100 ? 1.500 -7.727 11.764 1.00 93.19 100 LEU A O 1
ATOM 753 N N . ARG A 1 101 ? 2.091 -8.428 13.819 1.00 90.00 101 ARG A N 1
ATOM 754 C CA . ARG A 1 101 ? 2.601 -9.737 13.378 1.00 90.00 101 ARG A CA 1
ATOM 755 C C . ARG A 1 101 ? 1.495 -10.547 12.708 1.00 90.00 101 ARG A C 1
ATOM 757 O O . ARG A 1 101 ? 1.664 -10.981 11.572 1.00 90.00 101 ARG A O 1
ATOM 764 N N . LEU A 1 102 ? 0.336 -10.643 13.362 1.00 92.50 102 LEU A N 1
ATOM 765 C CA . LEU A 1 102 ? -0.842 -11.322 12.818 1.00 92.50 102 LEU A CA 1
ATOM 766 C C . LEU A 1 102 ? -1.280 -10.718 11.479 1.00 92.50 102 LEU A C 1
ATOM 768 O O . LEU A 1 102 ? -1.536 -11.450 10.525 1.00 92.50 102 LEU A O 1
ATOM 772 N N . ALA A 1 103 ? -1.301 -9.386 11.381 1.00 94.81 103 ALA A N 1
ATOM 773 C CA . ALA A 1 103 ? -1.627 -8.696 10.138 1.00 94.81 103 ALA A CA 1
ATOM 774 C C . ALA A 1 103 ? -0.636 -9.004 9.009 1.00 94.81 103 ALA A C 1
ATOM 776 O O . ALA A 1 103 ? -1.042 -9.226 7.870 1.00 94.81 103 ALA A O 1
ATOM 777 N N . ILE A 1 104 ? 0.664 -9.016 9.302 1.00 92.06 104 ILE A N 1
ATOM 778 C CA . ILE A 1 104 ? 1.704 -9.322 8.315 1.00 92.06 104 ILE A CA 1
ATOM 779 C C . ILE A 1 104 ? 1.556 -10.752 7.796 1.00 92.06 104 ILE A C 1
ATOM 781 O O . ILE A 1 104 ? 1.619 -10.958 6.580 1.00 92.06 104 ILE A O 1
ATOM 785 N N . ASP A 1 105 ? 1.335 -11.707 8.698 1.00 90.69 105 ASP A N 1
ATOM 786 C CA . ASP A 1 105 ? 1.175 -13.120 8.362 1.00 90.69 105 ASP A CA 1
ATOM 787 C C . ASP A 1 105 ? -0.084 -13.356 7.523 1.00 90.69 105 ASP A C 1
ATOM 789 O O . ASP A 1 105 ? -0.026 -14.021 6.483 1.00 90.69 105 ASP A O 1
ATOM 793 N N . GLU A 1 106 ? -1.215 -12.772 7.925 1.00 92.75 106 GLU A N 1
ATOM 794 C CA . GLU A 1 106 ? -2.483 -12.935 7.213 1.00 92.75 106 GLU A CA 1
ATOM 795 C C . GLU A 1 106 ? -2.441 -12.289 5.824 1.00 92.75 106 GLU A C 1
ATOM 797 O O . GLU A 1 106 ? -2.867 -12.895 4.836 1.00 92.75 106 GLU A O 1
ATOM 802 N N . LEU A 1 107 ? -1.850 -11.097 5.719 1.00 93.12 107 LEU A N 1
ATOM 803 C CA . LEU A 1 107 ? -1.664 -10.408 4.445 1.00 93.12 107 LEU A CA 1
ATOM 804 C C . LEU A 1 107 ? -0.522 -10.985 3.597 1.00 93.12 107 LEU A C 1
ATOM 806 O O . LEU A 1 107 ? -0.390 -10.615 2.427 1.00 93.12 107 LEU A O 1
ATOM 810 N N . ARG A 1 108 ? 0.313 -11.862 4.169 1.00 90.94 108 ARG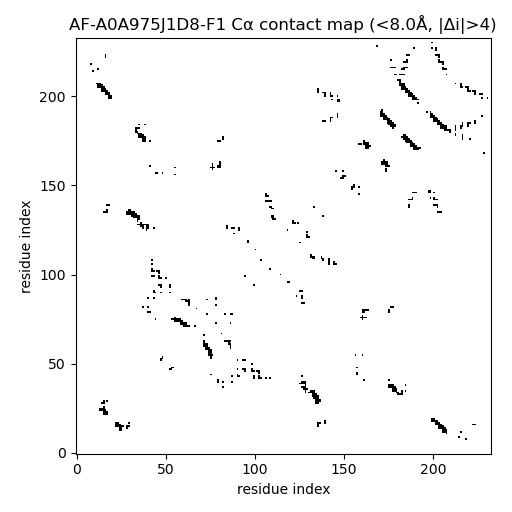 A N 1
ATOM 811 C CA . ARG A 1 108 ? 1.543 -12.387 3.555 1.00 90.94 108 ARG A CA 1
ATOM 812 C C . ARG A 1 108 ? 2.429 -11.260 3.014 1.00 90.94 108 ARG A C 1
ATOM 814 O O . ARG A 1 108 ? 2.883 -11.311 1.866 1.00 90.94 108 ARG A O 1
ATOM 821 N N . PHE A 1 109 ? 2.622 -10.209 3.814 1.00 89.75 109 PHE A N 1
ATOM 822 C CA . PHE A 1 109 ? 3.381 -9.034 3.384 1.00 89.75 109 PHE A CA 1
ATOM 823 C C . PHE A 1 109 ? 4.834 -9.425 3.032 1.00 89.75 109 PHE A C 1
ATOM 825 O O . PHE A 1 109 ? 5.427 -10.250 3.730 1.00 89.75 109 PHE A O 1
ATOM 832 N N . PRO A 1 110 ? 5.434 -8.872 1.959 1.00 82.06 110 PRO A N 1
ATOM 833 C CA . PRO A 1 110 ? 6.762 -9.267 1.506 1.00 82.06 110 PRO A CA 1
ATOM 834 C C . PRO A 1 110 ? 7.855 -9.106 2.561 1.00 82.06 110 PRO A C 1
ATOM 836 O O . PRO A 1 110 ? 7.957 -8.051 3.177 1.00 82.06 110 PRO A O 1
ATOM 839 N N . SER A 1 111 ? 8.735 -10.112 2.638 1.00 65.62 111 SER A N 1
ATOM 840 C CA . SER A 1 111 ? 10.070 -10.050 3.248 1.00 65.62 111 SER A CA 1
ATOM 841 C C . SER A 1 111 ? 10.154 -9.394 4.628 1.00 65.62 111 SER A C 1
ATOM 843 O O . SER A 1 111 ? 10.456 -8.209 4.742 1.00 65.62 111 SER A O 1
ATOM 845 N N . LEU A 1 112 ? 10.082 -10.211 5.677 1.00 55.50 112 LEU A N 1
ATOM 846 C CA . LEU A 1 112 ? 10.744 -9.905 6.943 1.00 55.50 112 LEU A CA 1
ATOM 847 C C . LEU A 1 112 ? 11.630 -11.095 7.333 1.00 55.50 112 LEU A C 1
ATOM 849 O O . LEU A 1 112 ? 11.107 -12.173 7.622 1.00 55.50 112 LEU A O 1
ATOM 853 N N . PRO A 1 113 ? 12.967 -10.963 7.306 1.00 44.25 113 PRO A N 1
ATOM 854 C CA . PRO A 1 113 ? 13.831 -11.962 7.910 1.00 44.25 113 PRO A CA 1
ATOM 855 C C . PRO A 1 113 ? 13.678 -11.822 9.431 1.00 44.25 113 PRO A C 1
ATOM 857 O O . PRO A 1 113 ? 14.226 -10.904 10.025 1.00 44.25 113 PRO A O 1
ATOM 860 N N . SER A 1 114 ? 12.867 -12.693 10.038 1.00 47.16 114 SER A N 1
ATOM 861 C CA . SER A 1 114 ? 12.596 -12.765 11.486 1.00 47.16 114 SER A CA 1
ATOM 862 C C . SER A 1 114 ? 12.138 -11.447 12.133 1.00 47.16 114 SER A C 1
ATOM 864 O O . SER A 1 114 ? 12.910 -10.724 12.756 1.00 47.16 114 SER A O 1
ATOM 866 N N . ILE A 1 115 ? 10.832 -11.203 12.039 1.00 52.44 115 ILE A N 1
ATOM 867 C CA . ILE A 1 115 ? 10.066 -10.146 12.720 1.00 52.44 115 ILE A CA 1
ATOM 868 C C . ILE A 1 115 ? 10.318 -10.032 14.232 1.00 52.44 115 ILE A C 1
ATOM 870 O O . ILE A 1 115 ? 10.046 -8.981 14.815 1.00 52.44 115 ILE A O 1
ATOM 874 N N . ASP A 1 116 ? 10.751 -11.116 14.882 1.00 54.97 116 ASP A N 1
ATOM 875 C CA . ASP A 1 116 ? 10.656 -11.224 16.339 1.00 54.97 116 ASP A CA 1
ATOM 876 C C . ASP A 1 116 ? 11.444 -10.132 17.061 1.00 54.97 116 ASP A C 1
ATOM 878 O O . ASP A 1 116 ? 10.928 -9.580 18.027 1.00 54.97 116 ASP A O 1
ATOM 882 N N . GLN A 1 117 ? 12.616 -9.743 16.549 1.00 53.22 117 GLN A N 1
ATOM 883 C CA . GLN A 1 117 ? 13.395 -8.622 17.095 1.00 53.22 117 GLN A CA 1
ATOM 884 C C . GLN A 1 117 ? 13.224 -7.318 16.295 1.00 53.22 117 GLN A C 1
ATOM 886 O O . GLN A 1 117 ? 13.298 -6.235 16.868 1.00 53.22 117 GLN A O 1
ATOM 891 N N . SER A 1 118 ? 12.923 -7.388 14.993 1.00 65.12 118 SER A N 1
ATOM 892 C CA . SER A 1 118 ? 12.984 -6.208 14.118 1.00 65.12 118 SER A CA 1
ATOM 893 C C . SER A 1 118 ? 11.787 -5.258 14.240 1.00 65.12 118 SER A C 1
ATOM 895 O O . SER A 1 118 ? 11.946 -4.061 14.017 1.00 65.12 118 SER A O 1
ATOM 897 N N . ILE A 1 119 ? 10.581 -5.744 14.577 1.00 72.50 119 ILE A N 1
ATOM 898 C CA . ILE A 1 119 ? 9.394 -4.868 14.688 1.00 72.50 119 ILE A CA 1
ATOM 899 C C . ILE A 1 119 ? 9.556 -3.864 15.828 1.00 72.50 119 ILE A C 1
ATOM 901 O O . ILE A 1 119 ? 9.196 -2.700 15.675 1.00 72.50 119 ILE A O 1
ATOM 905 N N . GLU A 1 120 ? 10.077 -4.314 16.966 1.00 73.19 120 GLU A N 1
ATOM 906 C CA . GLU A 1 120 ? 10.237 -3.467 18.149 1.00 73.19 120 GLU A CA 1
ATOM 907 C C . GLU A 1 120 ? 11.355 -2.440 17.943 1.00 73.19 120 GLU A C 1
ATOM 909 O O . GLU A 1 120 ? 11.191 -1.271 18.291 1.00 73.19 120 GLU A O 1
ATOM 914 N N . GLU A 1 121 ? 12.451 -2.845 17.297 1.00 76.31 121 GLU A N 1
ATOM 915 C CA . GLU A 1 121 ? 13.568 -1.958 16.961 1.00 76.31 121 GLU A CA 1
ATOM 916 C C . GLU A 1 121 ? 13.184 -0.896 15.919 1.00 76.31 121 GLU A C 1
ATOM 918 O O . GLU A 1 121 ? 13.604 0.259 16.022 1.00 76.31 121 GLU A O 1
ATOM 923 N N . GLU A 1 122 ? 12.353 -1.253 14.936 1.00 81.06 122 GLU A N 1
ATOM 924 C CA . GLU A 1 122 ? 11.937 -0.351 13.854 1.00 81.06 122 GLU A CA 1
ATOM 925 C C . GLU A 1 122 ? 10.599 0.352 14.108 1.00 81.06 122 GLU A C 1
ATOM 927 O O . GLU A 1 122 ? 10.148 1.129 13.261 1.00 81.06 122 GLU A O 1
ATOM 932 N N . TRP A 1 123 ? 9.965 0.122 15.265 1.00 85.00 123 TRP A N 1
ATOM 933 C CA . TRP A 1 123 ? 8.592 0.548 15.556 1.00 85.00 123 TRP A CA 1
ATOM 934 C C . TRP A 1 123 ? 8.337 2.013 15.201 1.00 85.00 123 TRP A C 1
ATOM 936 O O . TRP A 1 123 ? 7.373 2.346 14.515 1.00 85.00 123 TRP A O 1
ATOM 946 N N . ALA A 1 124 ? 9.248 2.902 15.598 1.00 85.31 124 ALA A N 1
ATOM 947 C CA . ALA A 1 124 ? 9.119 4.339 15.372 1.00 85.31 124 ALA A CA 1
ATOM 948 C C . ALA A 1 124 ? 9.085 4.746 13.883 1.00 85.31 124 ALA A C 1
ATOM 950 O O . ALA A 1 124 ? 8.663 5.862 13.574 1.00 85.31 124 ALA A O 1
ATOM 951 N N . ASP A 1 125 ? 9.492 3.861 12.968 1.00 89.00 125 ASP A N 1
ATOM 952 C CA . ASP A 1 125 ? 9.643 4.114 11.534 1.00 89.00 125 ASP A CA 1
ATOM 953 C C . ASP A 1 125 ? 8.746 3.251 10.632 1.00 89.00 125 ASP A C 1
ATOM 955 O O . ASP A 1 125 ? 8.659 3.509 9.424 1.00 89.00 125 ASP A O 1
ATOM 959 N N . LEU A 1 126 ? 8.004 2.284 11.178 1.00 90.56 126 LEU A N 1
ATOM 960 C CA . LEU A 1 126 ? 7.145 1.399 10.380 1.00 90.56 126 LEU A CA 1
ATOM 961 C C . LEU A 1 126 ? 6.044 2.146 9.608 1.00 90.56 126 LEU A C 1
ATOM 963 O 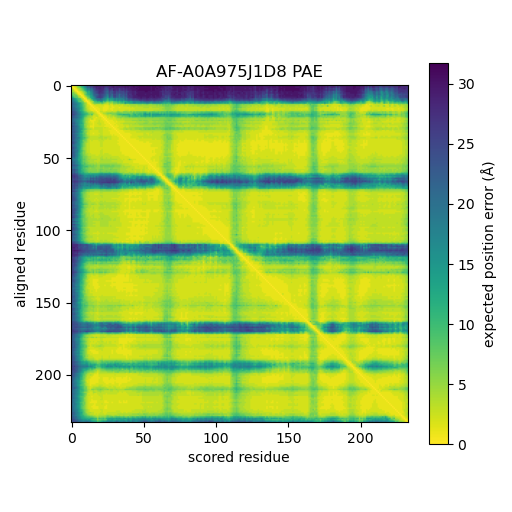O . LEU A 1 126 ? 5.680 1.742 8.506 1.00 90.56 126 LEU A O 1
ATOM 967 N N . TRP A 1 127 ? 5.572 3.301 10.088 1.00 90.50 127 TRP A N 1
ATOM 968 C CA . TRP A 1 127 ? 4.608 4.145 9.357 1.00 90.50 127 TRP A CA 1
ATOM 969 C C . TRP A 1 127 ? 5.125 4.623 7.986 1.00 90.50 127 TRP A C 1
ATOM 971 O O . TRP A 1 127 ? 4.328 4.951 7.103 1.00 90.50 127 TRP A O 1
ATOM 981 N N . ARG A 1 128 ? 6.449 4.655 7.780 1.00 87.75 128 ARG A N 1
ATOM 982 C CA . ARG A 1 128 ? 7.101 4.909 6.481 1.00 87.75 128 ARG A CA 1
ATOM 983 C C . ARG A 1 128 ? 7.765 3.670 5.880 1.00 87.75 128 ARG A C 1
ATOM 985 O O . ARG A 1 128 ? 8.451 3.806 4.871 1.00 87.75 128 ARG A O 1
ATOM 992 N N . GLY A 1 129 ? 7.538 2.498 6.464 1.00 87.31 129 GLY A N 1
ATOM 993 C CA . GLY A 1 129 ? 8.041 1.211 5.995 1.00 87.31 129 GLY A CA 1
ATOM 994 C C . GLY A 1 129 ? 9.359 0.744 6.612 1.00 87.31 129 GLY A C 1
ATOM 995 O O . GLY A 1 129 ? 9.857 -0.285 6.171 1.00 87.31 129 GLY A O 1
ATOM 996 N N . GLY A 1 130 ? 9.920 1.457 7.598 1.00 86.69 130 GLY A N 1
ATOM 997 C CA . GLY A 1 130 ? 11.167 1.051 8.264 1.00 86.69 130 GLY A CA 1
ATOM 998 C C . GLY A 1 130 ? 12.321 0.805 7.282 1.00 86.69 130 GLY A C 1
ATOM 999 O O . GLY A 1 130 ? 12.469 1.527 6.288 1.00 86.69 130 GLY A O 1
ATOM 1000 N N . ASN A 1 131 ? 13.107 -0.242 7.536 1.00 87.25 131 ASN A N 1
ATOM 1001 C CA . ASN A 1 131 ? 14.133 -0.739 6.613 1.00 87.25 131 ASN A CA 1
ATOM 1002 C C . ASN A 1 131 ? 13.622 -1.878 5.721 1.00 87.25 131 ASN A C 1
ATOM 1004 O O . ASN A 1 131 ? 14.417 -2.545 5.056 1.00 87.25 131 ASN A O 1
ATOM 1008 N N . ILE A 1 132 ? 12.308 -2.111 5.683 1.00 89.19 132 ILE A N 1
ATOM 1009 C CA . ILE A 1 132 ? 11.722 -3.218 4.933 1.00 89.19 132 ILE A CA 1
ATOM 1010 C C . ILE A 1 132 ? 11.939 -2.986 3.439 1.00 89.19 132 ILE A C 1
ATOM 1012 O O . ILE A 1 132 ? 11.649 -1.916 2.886 1.00 89.19 132 ILE A O 1
ATOM 1016 N N . GLN A 1 133 ? 12.434 -4.023 2.770 1.00 92.69 133 GLN A N 1
ATOM 1017 C CA . GLN A 1 133 ? 12.662 -4.011 1.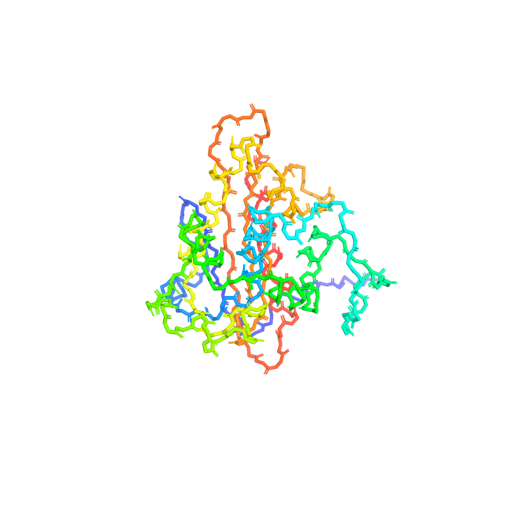337 1.00 92.69 133 GLN A CA 1
ATOM 1018 C C . GLN A 1 133 ? 11.950 -5.173 0.661 1.00 92.69 133 GLN A C 1
ATOM 1020 O O . GLN A 1 133 ? 11.974 -6.304 1.142 1.00 92.69 133 GLN A O 1
ATOM 1025 N N . ALA A 1 134 ? 11.383 -4.899 -0.507 1.00 93.94 134 ALA A N 1
ATOM 1026 C CA . ALA A 1 134 ? 10.734 -5.902 -1.332 1.00 93.94 134 ALA A CA 1
ATOM 1027 C C . ALA A 1 134 ? 11.133 -5.732 -2.794 1.00 93.94 134 ALA A C 1
ATOM 1029 O O . ALA A 1 134 ? 11.515 -4.641 -3.232 1.00 93.94 134 ALA A O 1
ATOM 1030 N N . SER A 1 135 ? 11.053 -6.824 -3.543 1.00 95.81 135 SER A N 1
ATOM 1031 C CA . SER A 1 135 ? 11.150 -6.779 -4.992 1.00 95.81 135 SER A CA 1
ATOM 1032 C C . SER A 1 135 ? 9.785 -6.483 -5.615 1.00 95.81 135 SER A C 1
ATOM 1034 O O . SER A 1 135 ? 8.747 -6.774 -5.008 1.00 95.81 135 SER A O 1
ATOM 1036 N N . PRO A 1 136 ? 9.746 -5.940 -6.843 1.00 96.44 136 PRO A N 1
ATOM 1037 C CA . PRO A 1 136 ? 8.503 -5.771 -7.590 1.00 96.44 136 PRO A CA 1
ATOM 1038 C C . PRO A 1 136 ? 7.671 -7.050 -7.680 1.00 96.44 136 PRO A C 1
ATOM 1040 O O . PRO A 1 136 ? 6.449 -6.994 -7.560 1.00 96.44 136 PRO A O 1
ATOM 1043 N N . GLN A 1 137 ? 8.323 -8.208 -7.819 1.00 94.50 137 GLN A N 1
ATOM 1044 C CA . GLN A 1 137 ? 7.631 -9.492 -7.865 1.00 94.50 137 GLN A CA 1
ATOM 1045 C C . GLN A 1 137 ? 6.939 -9.833 -6.539 1.00 94.50 137 GLN A C 1
ATOM 1047 O O . GLN A 1 137 ? 5.822 -10.346 -6.545 1.00 94.50 137 GLN A O 1
ATOM 1052 N N . GLU A 1 138 ? 7.566 -9.552 -5.398 1.00 95.31 138 GLU A N 1
ATOM 1053 C CA . GLU A 1 138 ? 6.937 -9.817 -4.104 1.00 95.31 138 GLU A CA 1
ATOM 1054 C C . GLU A 1 138 ? 5.787 -8.848 -3.825 1.00 95.31 138 GLU A C 1
ATOM 1056 O O . GLU A 1 138 ? 4.733 -9.279 -3.361 1.00 95.31 138 GLU A O 1
ATOM 1061 N N . VAL A 1 139 ? 5.946 -7.562 -4.162 1.00 96.81 139 VAL A N 1
ATOM 1062 C CA . VAL A 1 139 ? 4.862 -6.570 -4.046 1.00 96.81 139 VAL A CA 1
ATOM 1063 C C . VAL A 1 139 ? 3.675 -6.954 -4.937 1.00 96.81 139 VAL A C 1
ATOM 1065 O O . VAL A 1 139 ? 2.524 -6.826 -4.512 1.00 96.81 139 VAL A O 1
ATOM 1068 N N . PHE A 1 140 ? 3.935 -7.494 -6.130 1.00 95.75 140 PHE A N 1
ATOM 1069 C CA . PHE A 1 140 ? 2.902 -8.043 -7.007 1.00 95.75 140 PHE A CA 1
ATOM 1070 C C . PHE A 1 140 ? 2.163 -9.223 -6.370 1.00 95.75 140 PHE A C 1
ATOM 1072 O O . PHE A 1 140 ? 0.933 -9.242 -6.354 1.00 95.75 140 PHE A O 1
ATOM 1079 N N . LEU A 1 141 ? 2.887 -10.188 -5.795 1.00 94.44 141 LEU A N 1
ATOM 1080 C CA . LEU A 1 141 ? 2.278 -11.343 -5.126 1.00 94.44 141 LEU A CA 1
ATOM 1081 C C . LEU A 1 141 ? 1.440 -10.931 -3.910 1.00 94.44 141 LEU A C 1
ATOM 1083 O O . LEU A 1 141 ? 0.331 -11.436 -3.741 1.00 94.44 141 LEU A O 1
ATOM 1087 N N . PHE A 1 142 ? 1.934 -9.982 -3.116 1.00 95.75 142 PHE A N 1
ATOM 1088 C CA . PHE A 1 142 ? 1.188 -9.368 -2.020 1.00 95.75 142 PHE A CA 1
ATOM 1089 C C . PHE A 1 142 ? -0.102 -8.707 -2.513 1.00 95.75 142 PHE A C 1
ATOM 1091 O O . PHE A 1 142 ? -1.185 -8.978 -2.001 1.00 95.75 142 PHE A O 1
ATOM 1098 N N . THR A 1 143 ? -0.009 -7.895 -3.565 1.00 96.00 143 THR A N 1
ATOM 1099 C CA . THR A 1 143 ? -1.167 -7.187 -4.129 1.00 96.00 143 THR A CA 1
ATOM 1100 C C . THR A 1 143 ? -2.193 -8.158 -4.713 1.00 96.00 143 THR A C 1
ATOM 1102 O O . THR A 1 143 ? -3.395 -7.946 -4.572 1.00 96.00 143 THR A O 1
ATOM 1105 N N . ARG A 1 144 ? -1.740 -9.268 -5.306 1.00 94.38 144 ARG A N 1
ATOM 1106 C CA . ARG A 1 144 ? -2.623 -10.356 -5.735 1.00 94.38 144 ARG A CA 1
ATOM 1107 C C . ARG A 1 144 ? -3.356 -10.992 -4.556 1.00 94.38 144 ARG A C 1
ATOM 1109 O O . ARG A 1 144 ? -4.560 -11.201 -4.654 1.00 94.38 144 ARG A O 1
ATOM 1116 N N . GLY A 1 145 ? -2.661 -11.225 -3.441 1.00 94.19 145 GLY A N 1
ATOM 1117 C CA . GLY A 1 145 ? -3.278 -11.686 -2.195 1.00 94.19 145 GLY A CA 1
ATOM 1118 C C . GLY A 1 145 ? -4.355 -10.727 -1.675 1.00 94.19 145 GLY A C 1
ATOM 1119 O O . GLY A 1 145 ? -5.436 -11.173 -1.301 1.00 94.19 145 GLY A O 1
ATOM 1120 N N . LEU A 1 146 ? -4.125 -9.409 -1.740 1.00 94.56 146 LEU A N 1
ATOM 1121 C CA . LEU A 1 146 ? -5.152 -8.414 -1.395 1.00 94.56 146 LEU A CA 1
ATOM 1122 C C . LEU A 1 146 ? -6.391 -8.516 -2.294 1.00 94.56 146 LEU A C 1
ATOM 1124 O O . LEU A 1 146 ? -7.515 -8.429 -1.805 1.00 94.56 146 LEU A O 1
ATOM 1128 N N . GLY A 1 147 ? -6.195 -8.720 -3.599 1.00 92.38 147 GLY A N 1
ATOM 1129 C CA . GLY A 1 147 ? -7.301 -8.907 -4.535 1.00 92.38 147 GLY A CA 1
ATOM 1130 C C . GLY A 1 147 ? -8.115 -10.176 -4.252 1.00 92.38 147 GLY A C 1
ATOM 1131 O O . GLY A 1 147 ? -9.334 -10.173 -4.411 1.00 92.38 147 GLY A O 1
ATOM 1132 N N . GLU A 1 148 ? -7.469 -11.254 -3.803 1.00 91.25 148 GLU A N 1
ATOM 1133 C CA . GLU A 1 148 ? -8.155 -12.472 -3.351 1.00 91.25 148 GLU A CA 1
ATOM 1134 C C . GLU A 1 148 ? -8.940 -12.224 -2.053 1.00 91.25 148 GLU A C 1
ATOM 1136 O O . GLU A 1 148 ? -10.115 -12.590 -1.973 1.00 91.25 148 GLU A O 1
ATOM 1141 N N . LEU A 1 149 ? -8.334 -11.538 -1.074 1.00 91.94 149 LEU A N 1
ATOM 1142 C CA . LEU A 1 149 ? -8.994 -11.145 0.179 1.00 91.94 149 LEU A CA 1
ATOM 1143 C C . LEU A 1 149 ? -10.224 -10.268 -0.061 1.00 91.94 149 LEU A C 1
ATOM 1145 O O . LEU A 1 149 ? -11.217 -10.399 0.648 1.00 91.94 149 LEU A O 1
ATOM 1149 N N . ALA A 1 150 ? -10.202 -9.425 -1.092 1.00 90.50 150 ALA A N 1
ATOM 1150 C CA . ALA A 1 150 ? -11.323 -8.564 -1.449 1.00 90.50 150 ALA A CA 1
ATOM 1151 C C . ALA A 1 150 ? -12.592 -9.279 -1.906 1.00 90.50 150 ALA A C 1
ATOM 1153 O O . ALA A 1 150 ? -13.651 -8.659 -1.989 1.00 90.50 150 ALA A O 1
ATOM 1154 N N . ARG A 1 151 ? -12.514 -10.586 -2.152 1.00 86.75 151 ARG A N 1
ATOM 1155 C CA . ARG A 1 151 ? -13.684 -11.420 -2.442 1.00 86.75 151 ARG A CA 1
ATOM 1156 C C . ARG A 1 151 ? -14.374 -11.927 -1.174 1.00 8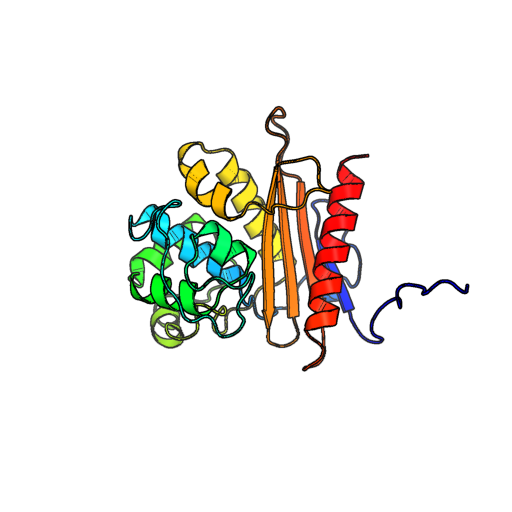6.75 151 ARG A C 1
ATOM 1158 O O . ARG A 1 151 ? -15.455 -12.504 -1.266 1.00 86.75 151 ARG A O 1
ATOM 1165 N N . LEU A 1 152 ? -13.756 -11.748 -0.008 1.00 89.00 152 LEU A N 1
ATOM 1166 C CA . LEU A 1 152 ? -14.313 -12.136 1.281 1.00 89.00 152 LEU A CA 1
ATOM 1167 C C . LEU A 1 152 ? -15.121 -10.970 1.850 1.00 89.00 152 LEU A C 1
ATOM 1169 O O . LEU A 1 152 ? -14.570 -9.908 2.134 1.00 89.00 152 LEU A O 1
ATOM 1173 N N . SER A 1 153 ? -16.419 -11.177 2.085 1.00 85.94 153 SER A N 1
ATOM 1174 C CA . SER A 1 153 ? -17.290 -10.144 2.666 1.00 85.94 153 SER A CA 1
ATOM 1175 C C . SER A 1 153 ? -16.813 -9.678 4.044 1.00 85.94 153 SER A C 1
ATOM 1177 O O . SER A 1 153 ? -16.988 -8.519 4.399 1.00 85.94 153 SER A O 1
ATOM 1179 N N . SER A 1 154 ? -16.149 -10.552 4.810 1.00 91.06 154 SER A N 1
ATOM 1180 C CA . SER A 1 154 ? -15.548 -10.197 6.101 1.00 91.06 154 SER A CA 1
ATOM 1181 C C . SER A 1 154 ? -14.420 -9.169 5.994 1.00 91.06 154 SER A C 1
ATOM 1183 O O . SER A 1 154 ? -14.080 -8.555 6.998 1.00 91.06 154 SER A O 1
ATOM 1185 N N . LYS A 1 155 ? -13.847 -8.958 4.802 1.00 93.56 155 LYS A N 1
ATOM 1186 C CA . LYS A 1 155 ? -12.740 -8.021 4.561 1.00 93.56 155 LYS A CA 1
ATOM 1187 C C . LYS A 1 155 ? -13.163 -6.781 3.770 1.00 93.56 155 LYS A C 1
ATOM 1189 O O . LYS A 1 155 ? -12.317 -5.952 3.442 1.00 93.56 155 LYS A O 1
ATOM 1194 N N . GLU A 1 156 ? -14.459 -6.612 3.494 1.00 90.62 156 GLU A N 1
ATOM 1195 C CA . GLU A 1 156 ? -14.989 -5.485 2.715 1.00 90.62 156 GLU A CA 1
ATOM 1196 C C . GLU A 1 156 ? -14.579 -4.131 3.308 1.00 90.62 156 GLU A C 1
ATOM 1198 O O . GLU A 1 156 ? -14.109 -3.253 2.580 1.00 90.62 156 GLU A O 1
ATOM 1203 N N . ALA A 1 157 ? -14.681 -3.983 4.633 1.00 90.94 157 ALA A N 1
ATOM 1204 C CA . ALA A 1 157 ? -14.328 -2.744 5.313 1.00 90.94 157 ALA A CA 1
ATOM 1205 C C . ALA A 1 157 ? -12.857 -2.366 5.068 1.00 90.94 157 ALA A C 1
ATOM 1207 O O . ALA A 1 157 ? -12.562 -1.269 4.589 1.00 90.94 157 ALA A O 1
ATOM 1208 N N . PHE A 1 158 ? -11.936 -3.303 5.298 1.00 95.75 158 PHE A N 1
ATOM 1209 C CA . PHE A 1 158 ? -10.516 -3.106 5.015 1.00 95.75 158 PHE A CA 1
ATOM 1210 C C . PHE A 1 158 ? -10.258 -2.760 3.550 1.00 95.75 158 PHE A C 1
ATOM 1212 O O . PHE A 1 158 ? -9.570 -1.788 3.250 1.00 95.75 158 PHE A O 1
ATOM 1219 N N . ILE A 1 159 ? -10.838 -3.503 2.615 1.00 94.25 159 ILE A N 1
ATOM 1220 C CA . ILE A 1 159 ? -10.572 -3.278 1.195 1.00 94.25 159 ILE A CA 1
ATOM 1221 C C . ILE A 1 159 ? -11.117 -1.930 0.729 1.00 94.25 159 ILE A C 1
ATOM 1223 O O . ILE A 1 159 ? -10.472 -1.255 -0.076 1.00 94.25 159 ILE A O 1
ATOM 1227 N N . SER A 1 160 ? -12.246 -1.479 1.276 1.00 91.75 160 SER A N 1
ATOM 1228 C CA . SER A 1 160 ? -12.817 -0.175 0.944 1.00 91.75 160 SER A CA 1
ATOM 1229 C C . SER A 1 160 ? -11.859 0.992 1.231 1.00 91.75 160 SER A C 1
ATOM 1231 O O . SER A 1 160 ? -11.853 1.958 0.466 1.00 91.75 160 SER A O 1
ATOM 1233 N N . CYS A 1 161 ? -10.976 0.880 2.238 1.00 92.75 161 CYS A N 1
ATOM 1234 C CA . CYS A 1 161 ? -9.996 1.929 2.542 1.00 92.75 161 CYS A CA 1
ATOM 1235 C C . CYS A 1 161 ? -8.855 2.020 1.515 1.00 92.75 161 CYS A C 1
ATOM 1237 O O . CYS A 1 161 ? -8.174 3.042 1.429 1.00 92.75 161 CYS A O 1
ATOM 1239 N N . LEU A 1 162 ? -8.666 0.979 0.696 1.00 94.38 162 LEU A N 1
ATOM 1240 C CA . LEU A 1 162 ? -7.698 0.961 -0.403 1.00 94.38 162 LEU A CA 1
ATOM 1241 C C . LEU A 1 162 ? -8.268 1.545 -1.700 1.00 94.38 162 LEU A C 1
ATOM 1243 O O . LEU A 1 162 ? -7.533 1.669 -2.683 1.00 94.38 162 LEU A O 1
ATOM 1247 N N . ARG A 1 163 ? -9.565 1.874 -1.735 1.00 91.56 163 ARG A N 1
ATOM 1248 C CA . ARG A 1 163 ? -10.233 2.352 -2.946 1.00 91.56 163 ARG A CA 1
ATOM 1249 C C . ARG A 1 163 ? -9.609 3.660 -3.428 1.00 91.56 163 ARG A C 1
ATOM 1251 O O . ARG A 1 163 ? -9.477 4.625 -2.675 1.00 91.56 163 ARG A O 1
ATOM 1258 N N . ARG A 1 164 ? -9.279 3.717 -4.717 1.00 84.25 164 ARG A N 1
ATOM 1259 C CA . ARG A 1 164 ? -8.813 4.937 -5.381 1.00 84.25 164 ARG A CA 1
ATOM 1260 C C . ARG A 1 164 ? -9.997 5.628 -6.053 1.00 84.25 164 ARG A C 1
ATOM 1262 O O . ARG A 1 164 ? -10.710 5.024 -6.847 1.00 84.25 164 ARG A O 1
ATOM 1269 N N . SER A 1 165 ? -10.241 6.890 -5.707 1.00 64.69 165 SER A N 1
ATOM 1270 C CA . SER A 1 165 ? -11.404 7.666 -6.163 1.00 64.69 165 SER A CA 1
ATOM 1271 C C . SER A 1 165 ? -11.179 8.334 -7.526 1.00 64.69 165 SER A C 1
ATOM 1273 O O . SER A 1 165 ? -11.482 9.516 -7.702 1.00 64.69 165 SER A O 1
ATOM 1275 N N . GLU A 1 166 ? -10.572 7.629 -8.474 1.00 63.31 166 GLU A N 1
ATOM 1276 C CA . GLU A 1 166 ? -10.179 8.238 -9.743 1.00 63.31 166 GLU A CA 1
ATOM 1277 C C . GLU A 1 166 ? -11.319 8.121 -10.754 1.00 63.31 166 GLU A C 1
ATOM 1279 O O . GLU A 1 166 ? -11.659 7.030 -11.204 1.00 63.31 166 GLU A O 1
ATOM 1284 N N . ALA A 1 167 ? -11.927 9.268 -11.081 1.00 51.59 167 ALA A N 1
ATOM 1285 C CA . ALA A 1 167 ? -13.115 9.384 -11.932 1.00 51.59 167 ALA A CA 1
ATOM 1286 C C . ALA A 1 167 ? -12.947 8.764 -13.336 1.00 51.59 167 ALA A C 1
ATOM 1288 O O . ALA A 1 167 ? -13.938 8.434 -13.981 1.00 51.59 167 ALA A O 1
ATOM 1289 N N . ASP A 1 168 ? -11.700 8.576 -13.7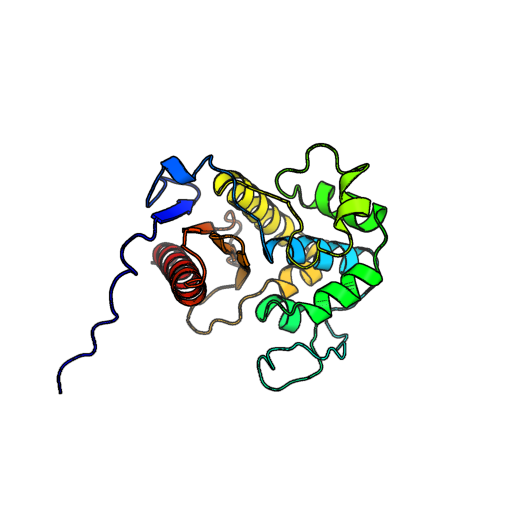78 1.00 45.00 168 ASP A N 1
ATOM 1290 C CA . ASP A 1 168 ? -11.341 8.095 -15.115 1.00 45.00 168 ASP A CA 1
ATOM 1291 C C . ASP A 1 168 ? -11.164 6.570 -15.211 1.00 45.00 168 ASP A C 1
ATOM 1293 O O . ASP A 1 168 ? -10.892 6.054 -16.300 1.00 45.00 168 ASP A O 1
ATOM 1297 N N . LEU A 1 169 ? -11.276 5.837 -14.099 1.00 56.16 169 LEU A N 1
ATOM 1298 C CA . LEU A 1 169 ? -11.227 4.375 -14.083 1.00 56.16 169 LEU A CA 1
ATOM 1299 C C . LEU A 1 169 ? -12.622 3.855 -13.732 1.00 56.16 169 LEU A C 1
ATOM 1301 O O . LEU A 1 169 ? -13.016 3.793 -12.570 1.00 56.16 169 LEU A O 1
ATOM 1305 N N . ALA A 1 170 ? -13.396 3.510 -14.763 1.00 47.81 170 ALA A N 1
ATOM 1306 C CA . ALA A 1 170 ? -14.681 2.840 -14.607 1.00 47.81 170 ALA A CA 1
ATOM 1307 C C . ALA A 1 170 ? -14.451 1.440 -14.007 1.00 47.81 170 ALA A C 1
ATOM 1309 O O . ALA A 1 170 ? -14.173 0.486 -14.724 1.00 47.81 170 ALA A O 1
ATOM 1310 N N . GLY A 1 171 ? -14.497 1.328 -12.679 1.00 59.84 171 GLY A N 1
ATOM 1311 C CA . GLY A 1 171 ? -14.288 0.069 -11.962 1.00 59.84 171 GLY A CA 1
ATOM 1312 C C . GLY A 1 171 ? -13.762 0.286 -10.545 1.00 59.84 171 GLY A C 1
ATOM 1313 O O . GLY A 1 171 ? -13.182 1.325 -10.229 1.00 59.84 171 GLY A O 1
ATOM 1314 N N . GLY A 1 172 ? -13.985 -0.686 -9.660 1.00 80.06 172 GLY A N 1
ATOM 1315 C CA . GLY A 1 172 ? -13.427 -0.676 -8.309 1.00 80.06 172 GLY A CA 1
ATOM 1316 C C . GLY A 1 172 ? -11.916 -0.883 -8.365 1.00 80.06 172 GLY A C 1
ATOM 1317 O O . GLY A 1 172 ? -11.457 -2.022 -8.369 1.00 80.06 172 GLY A O 1
ATOM 1318 N N . VAL A 1 173 ? -11.149 0.206 -8.452 1.00 89.75 173 VAL A N 1
ATOM 1319 C CA . VAL A 1 173 ? -9.683 0.174 -8.378 1.00 89.75 173 VAL A CA 1
ATOM 1320 C C . VAL A 1 173 ? -9.248 0.393 -6.937 1.00 89.75 173 VAL A C 1
ATOM 1322 O O . VAL A 1 173 ? -9.645 1.363 -6.285 1.00 89.75 173 VAL A O 1
ATOM 1325 N N . TYR A 1 174 ? -8.398 -0.504 -6.459 1.00 93.19 174 TYR A N 1
ATOM 1326 C CA . TYR A 1 174 ? -7.879 -0.518 -5.101 1.00 93.19 174 TYR A CA 1
ATOM 1327 C C . TYR A 1 174 ? -6.361 -0.546 -5.163 1.00 93.19 174 TYR A C 1
ATOM 1329 O O . TYR A 1 174 ? -5.788 -1.273 -5.972 1.00 93.19 174 TYR A O 1
ATOM 1337 N N . GLY A 1 175 ? -5.679 0.236 -4.335 1.00 94.81 175 GLY A N 1
ATOM 1338 C CA . GLY A 1 175 ? -4.226 0.238 -4.378 1.00 94.81 175 GLY A CA 1
ATOM 1339 C C . GLY A 1 175 ? -3.553 1.276 -3.504 1.00 94.81 175 GLY A C 1
ATOM 1340 O O . GLY A 1 175 ? -4.173 2.173 -2.928 1.00 94.81 175 GLY A O 1
ATOM 1341 N N . LYS A 1 176 ? -2.227 1.174 -3.454 1.00 96.50 176 LYS A N 1
ATOM 1342 C CA . LYS A 1 176 ? -1.371 2.013 -2.630 1.00 96.50 176 LYS A CA 1
ATOM 1343 C C . LYS A 1 176 ? -0.157 2.505 -3.405 1.00 96.50 176 LYS A C 1
ATOM 1345 O O . LYS A 1 176 ? 0.473 1.775 -4.164 1.00 96.50 176 LYS A O 1
ATOM 1350 N N . THR A 1 177 ? 0.199 3.760 -3.154 1.00 96.25 177 THR A N 1
ATOM 1351 C CA . THR A 1 177 ? 1.471 4.345 -3.587 1.00 96.25 177 THR A CA 1
ATOM 1352 C C . THR A 1 177 ? 2.445 4.459 -2.420 1.00 96.25 177 THR A C 1
ATOM 1354 O O . THR A 1 177 ? 2.033 4.617 -1.263 1.00 96.25 177 THR A O 1
ATOM 1357 N N . GLY A 1 178 ? 3.738 4.498 -2.713 1.00 95.88 178 GLY A N 1
ATOM 1358 C CA . GLY A 1 178 ? 4.766 4.793 -1.719 1.00 95.88 178 GLY A CA 1
ATOM 1359 C C . GLY A 1 178 ? 6.037 5.305 -2.373 1.00 95.88 178 GLY A C 1
ATOM 1360 O O . GLY A 1 178 ? 6.402 4.825 -3.434 1.00 95.88 178 GLY A O 1
ATOM 1361 N N . THR A 1 179 ? 6.709 6.265 -1.743 1.00 95.12 179 THR A N 1
ATOM 1362 C CA . THR A 1 179 ? 7.944 6.836 -2.289 1.00 95.12 179 THR A CA 1
ATOM 1363 C C . THR A 1 179 ? 8.965 7.032 -1.179 1.00 95.12 179 T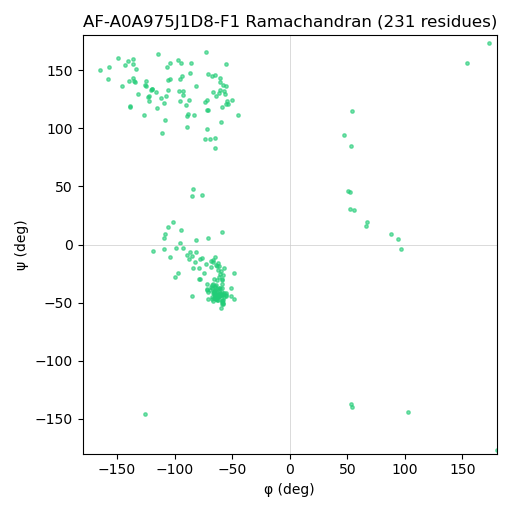HR A C 1
ATOM 1365 O O . THR A 1 179 ? 8.683 7.747 -0.218 1.00 95.12 179 THR A O 1
ATOM 1368 N N . TRP A 1 180 ? 10.123 6.381 -1.282 1.00 94.00 180 TRP A N 1
ATOM 1369 C CA . TRP A 1 180 ? 11.229 6.515 -0.330 1.00 94.00 180 TRP A CA 1
ATOM 1370 C C . TRP A 1 180 ? 12.527 5.952 -0.913 1.00 94.00 180 TRP A C 1
ATOM 1372 O O . TRP A 1 180 ? 12.495 5.016 -1.706 1.00 94.00 180 TRP A O 1
ATOM 1382 N N . GLY A 1 181 ? 13.673 6.499 -0.497 1.00 91.94 181 GLY A N 1
ATOM 1383 C CA . GLY A 1 181 ? 14.982 5.869 -0.715 1.00 91.94 181 GLY A CA 1
ATOM 1384 C C . GLY A 1 181 ? 15.333 5.541 -2.173 1.00 91.94 181 GLY A C 1
ATOM 1385 O O . GLY A 1 181 ? 16.037 4.568 -2.414 1.00 91.94 181 GLY A O 1
ATOM 1386 N N . GLY A 1 182 ? 14.830 6.318 -3.138 1.00 94.25 182 GLY A N 1
ATOM 1387 C CA . GLY A 1 182 ? 15.079 6.094 -4.567 1.00 94.25 182 GLY A CA 1
ATOM 1388 C C . GLY A 1 182 ? 14.090 5.148 -5.257 1.00 94.25 182 GLY A C 1
ATOM 1389 O O . GLY A 1 182 ? 14.308 4.792 -6.412 1.00 94.25 182 GLY A O 1
ATOM 1390 N N . ALA A 1 183 ? 13.001 4.762 -4.586 1.00 96.31 183 ALA A N 1
ATOM 1391 C CA . ALA A 1 183 ? 11.940 3.917 -5.129 1.00 96.31 183 ALA A CA 1
ATOM 1392 C C . ALA A 1 183 ? 10.569 4.597 -5.038 1.00 96.31 183 ALA A C 1
ATOM 1394 O O . ALA A 1 183 ? 10.160 5.051 -3.966 1.00 96.31 183 ALA A O 1
ATOM 1395 N N . ALA A 1 184 ? 9.866 4.676 -6.167 1.00 97.50 184 ALA A N 1
ATOM 1396 C CA . ALA A 1 184 ? 8.484 5.126 -6.260 1.00 97.50 184 ALA A CA 1
ATOM 1397 C C . ALA A 1 184 ? 7.597 3.965 -6.724 1.00 97.50 184 ALA A C 1
ATOM 1399 O O . ALA A 1 184 ? 7.752 3.443 -7.827 1.00 97.50 184 ALA A O 1
ATOM 1400 N N . TRP A 1 185 ? 6.665 3.576 -5.865 1.00 97.88 185 TRP A N 1
ATOM 1401 C CA . TRP A 1 185 ? 5.750 2.461 -6.038 1.00 97.88 185 TRP A CA 1
ATOM 1402 C C . TRP A 1 185 ? 4.342 2.940 -6.363 1.00 97.88 185 TRP A C 1
ATOM 1404 O O . TRP A 1 185 ? 3.830 3.880 -5.742 1.00 97.88 185 TRP A O 1
ATOM 1414 N N . CYS A 1 186 ? 3.676 2.208 -7.248 1.00 97.25 186 CYS A N 1
ATOM 1415 C CA . CYS A 1 186 ? 2.226 2.205 -7.372 1.00 97.25 186 CYS A CA 1
ATOM 1416 C C . CYS A 1 186 ? 1.776 0.762 -7.596 1.00 97.25 186 CYS A C 1
ATOM 1418 O O . CYS A 1 186 ? 2.206 0.124 -8.551 1.00 97.25 186 CYS A O 1
ATOM 1420 N N . THR A 1 187 ? 0.974 0.223 -6.684 1.00 97.19 187 THR A N 1
ATOM 1421 C CA . THR A 1 187 ? 0.503 -1.159 -6.767 1.00 97.19 187 THR A CA 1
ATOM 1422 C C . THR A 1 187 ? -0.972 -1.234 -6.436 1.00 97.19 187 THR A C 1
ATOM 1424 O O . THR A 1 187 ? -1.453 -0.507 -5.562 1.00 97.19 187 THR A O 1
ATOM 1427 N N . GLY A 1 188 ? -1.696 -2.105 -7.118 1.00 95.50 188 GLY A N 1
ATOM 1428 C CA . GLY A 1 188 ? -3.125 -2.240 -6.921 1.00 95.50 188 GLY A CA 1
ATOM 1429 C C . GLY A 1 188 ? -3.751 -3.296 -7.811 1.00 95.50 188 GLY A C 1
ATOM 1430 O O . GLY A 1 188 ? -3.071 -3.994 -8.564 1.00 95.50 188 GLY A O 1
ATOM 1431 N N . PHE A 1 189 ? -5.063 -3.402 -7.701 1.00 93.38 189 PHE A N 1
ATOM 1432 C CA . PHE A 1 189 ? -5.870 -4.314 -8.484 1.00 93.38 189 PHE A CA 1
ATOM 1433 C C . PHE A 1 189 ? -7.211 -3.676 -8.839 1.00 93.38 189 PHE A C 1
ATOM 1435 O O . PHE A 1 189 ? -7.700 -2.787 -8.133 1.00 93.38 189 PHE A O 1
ATOM 1442 N N . SER A 1 190 ? -7.808 -4.135 -9.932 1.00 90.38 190 SER A N 1
ATOM 1443 C CA . SER A 1 190 ? -9.198 -3.841 -10.260 1.00 90.38 190 SER A CA 1
ATOM 1444 C C . SER A 1 190 ? -10.079 -5.053 -9.970 1.00 90.38 190 SER A C 1
ATOM 1446 O O . SER A 1 190 ? -9.680 -6.207 -10.158 1.00 90.38 190 SER A O 1
ATOM 1448 N N . LEU A 1 191 ? -11.286 -4.775 -9.480 1.00 84.81 191 LEU A N 1
ATOM 1449 C CA . LEU A 1 191 ? -12.351 -5.757 -9.347 1.00 84.81 191 LEU A CA 1
ATOM 1450 C C . LEU A 1 191 ? -13.517 -5.364 -10.239 1.00 84.81 191 LEU A C 1
ATOM 1452 O O . LEU A 1 191 ? -14.002 -4.229 -10.189 1.00 84.81 191 LEU A O 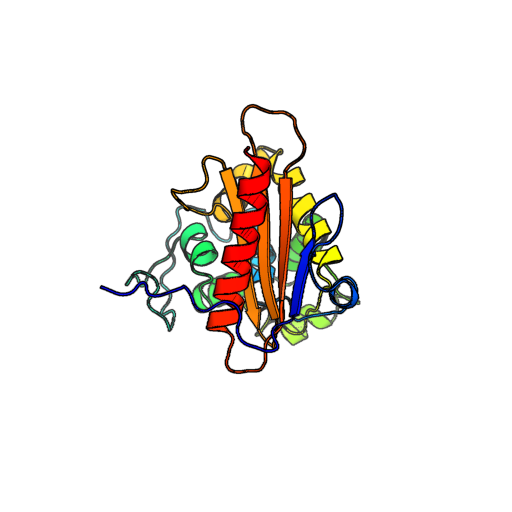1
ATOM 1456 N N . ASP A 1 192 ? -13.996 -6.338 -11.000 1.00 77.62 192 ASP A N 1
ATOM 1457 C CA . ASP A 1 192 ? -15.330 -6.293 -11.570 1.00 77.62 192 ASP A CA 1
ATOM 1458 C C . ASP A 1 192 ? -16.296 -6.917 -10.545 1.00 77.62 192 ASP A C 1
ATOM 1460 O O . ASP A 1 192 ? -16.204 -8.117 -10.285 1.00 77.62 192 ASP A O 1
ATOM 1464 N N . PRO A 1 193 ? -17.209 -6.132 -9.943 1.00 65.44 193 PRO A N 1
ATOM 1465 C CA . PRO A 1 193 ? -18.128 -6.630 -8.921 1.00 65.44 193 PRO A CA 1
ATOM 1466 C C . PRO A 1 193 ? -19.150 -7.641 -9.463 1.00 65.44 193 PRO A C 1
ATOM 1468 O O . PRO A 1 193 ? -19.812 -8.315 -8.677 1.00 65.44 193 PRO A O 1
ATOM 1471 N N . VAL A 1 194 ? -19.309 -7.739 -10.787 1.00 70.94 194 VAL A N 1
ATOM 1472 C CA . VAL A 1 194 ? -20.250 -8.658 -11.442 1.00 70.94 194 VAL A CA 1
ATOM 1473 C C . VAL A 1 194 ? -19.552 -9.946 -11.888 1.00 70.94 194 VAL A C 1
ATOM 1475 O O . VAL A 1 194 ? -20.194 -10.992 -12.011 1.00 70.94 194 VAL A O 1
ATOM 1478 N N . SER A 1 195 ? -18.238 -9.902 -12.112 1.00 72.25 195 SER A N 1
ATOM 1479 C CA . SER A 1 195 ? -17.474 -11.036 -12.623 1.00 72.25 195 SER A CA 1
ATOM 1480 C C . SER A 1 195 ? -16.821 -11.855 -11.515 1.00 72.25 195 SER A C 1
ATOM 1482 O O . SER A 1 195 ? -16.266 -11.341 -10.550 1.00 72.25 195 SER A O 1
ATOM 1484 N N . ASN A 1 196 ? -16.799 -13.175 -11.707 1.00 72.44 196 ASN A N 1
ATOM 1485 C CA . ASN A 1 196 ? -16.005 -14.086 -10.884 1.00 72.44 196 ASN A CA 1
ATOM 1486 C C . ASN A 1 196 ? -14.528 -14.158 -11.308 1.00 72.44 196 ASN A C 1
ATOM 1488 O O . ASN A 1 196 ? -13.788 -14.964 -10.732 1.00 72.44 196 ASN A O 1
ATOM 1492 N N . ALA A 1 197 ? -14.097 -13.359 -12.290 1.00 80.75 197 ALA A N 1
ATOM 1493 C CA . ALA A 1 197 ? -12.716 -13.316 -12.760 1.00 80.75 197 ALA A CA 1
ATOM 1494 C C . ALA A 1 197 ? -11.722 -13.027 -11.625 1.00 80.75 197 ALA A C 1
ATOM 1496 O O . ALA A 1 197 ? -12.063 -12.468 -10.580 1.00 80.75 197 ALA A O 1
ATOM 1497 N N . LEU A 1 198 ? -10.475 -13.458 -11.819 1.00 82.38 198 LEU A N 1
ATOM 1498 C CA . LEU A 1 198 ? -9.398 -13.071 -10.917 1.00 82.38 198 LEU A CA 1
ATOM 1499 C C . LEU A 1 198 ? -9.173 -11.551 -11.010 1.00 82.38 198 LEU A C 1
ATOM 1501 O O . LEU A 1 198 ? -9.327 -10.998 -12.101 1.00 82.38 198 LEU A O 1
ATOM 1505 N N . PRO A 1 199 ? -8.797 -10.888 -9.900 1.00 87.69 199 PRO A N 1
ATOM 1506 C CA . PRO A 1 199 ? -8.435 -9.475 -9.919 1.00 87.69 199 PRO A CA 1
ATOM 1507 C C . PRO A 1 199 ? -7.323 -9.214 -10.940 1.00 87.69 199 PRO A C 1
ATOM 1509 O O . PRO A 1 199 ? -6.347 -9.968 -10.994 1.00 87.69 199 PRO A O 1
ATOM 1512 N N . ASP A 1 200 ? -7.440 -8.140 -11.720 1.00 90.56 200 ASP A N 1
ATOM 1513 C CA . ASP A 1 200 ? -6.341 -7.692 -12.578 1.00 90.56 200 ASP A CA 1
ATOM 1514 C C . ASP A 1 200 ? -5.384 -6.856 -11.733 1.00 90.56 200 ASP A C 1
ATOM 1516 O O . ASP A 1 200 ? -5.742 -5.788 -11.240 1.00 90.56 200 ASP A O 1
ATOM 1520 N N . VAL A 1 201 ? -4.188 -7.392 -11.508 1.00 94.06 201 VAL A N 1
ATOM 1521 C CA . VAL A 1 201 ? -3.196 -6.858 -10.570 1.00 94.06 201 VAL A CA 1
ATOM 1522 C C . VAL A 1 201 ? -2.076 -6.193 -11.351 1.00 94.06 201 VAL A C 1
ATOM 1524 O O . VAL A 1 201 ? -1.513 -6.792 -12.271 1.00 94.06 201 VAL A O 1
ATOM 1527 N N . VAL A 1 202 ? -1.698 -4.989 -10.932 1.00 95.56 202 VAL A N 1
ATOM 1528 C CA . VAL A 1 202 ? -0.588 -4.237 -11.514 1.00 95.56 202 VAL A CA 1
ATOM 1529 C C . VAL A 1 202 ? 0.305 -3.715 -10.396 1.00 95.56 202 VAL A C 1
ATOM 1531 O O . VAL A 1 202 ? -0.158 -3.062 -9.460 1.00 95.56 202 VAL A O 1
ATOM 1534 N N . THR A 1 203 ? 1.606 -3.961 -10.522 1.00 97.44 203 THR A N 1
ATOM 1535 C CA . THR A 1 203 ? 2.641 -3.362 -9.675 1.00 97.44 203 THR A CA 1
ATOM 1536 C C . THR A 1 203 ? 3.631 -2.613 -10.542 1.00 97.44 203 THR A C 1
ATOM 1538 O O . THR A 1 203 ? 4.197 -3.166 -11.480 1.00 97.44 203 THR A O 1
ATOM 1541 N N . VAL A 1 204 ? 3.876 -1.356 -10.197 1.00 97.94 204 VAL A N 1
ATOM 1542 C CA . VAL A 1 204 ? 4.830 -0.476 -10.861 1.00 97.94 204 VAL A CA 1
ATOM 1543 C C . VAL A 1 204 ? 5.883 -0.036 -9.857 1.00 97.94 204 VAL A C 1
ATOM 1545 O O . VAL A 1 204 ? 5.559 0.421 -8.757 1.00 97.94 204 VAL A O 1
ATOM 1548 N N . LEU A 1 205 ? 7.141 -0.109 -10.281 1.00 98.25 205 LEU A N 1
ATOM 1549 C CA . LEU A 1 205 ? 8.272 0.534 -9.626 1.00 98.25 205 LEU A CA 1
ATOM 1550 C C . LEU A 1 205 ? 8.942 1.492 -10.612 1.00 98.25 205 LEU A C 1
ATOM 1552 O O . LEU A 1 205 ? 9.254 1.103 -11.736 1.00 98.25 205 LEU A O 1
ATOM 1556 N N . VAL A 1 206 ? 9.230 2.712 -10.164 1.00 97.94 206 VAL A N 1
ATOM 1557 C CA . VAL A 1 206 ? 10.106 3.673 -10.845 1.00 97.94 206 VAL A CA 1
ATOM 1558 C C . VAL A 1 206 ? 11.246 4.042 -9.897 1.00 97.94 206 VAL A C 1
ATOM 1560 O O . VAL A 1 206 ? 11.009 4.504 -8.780 1.00 97.94 206 VAL A O 1
ATOM 1563 N N . THR A 1 207 ? 12.490 3.838 -10.326 1.00 97.12 207 THR A N 1
ATOM 1564 C CA . THR A 1 207 ? 13.676 4.222 -9.549 1.00 97.12 207 THR A CA 1
ATOM 1565 C C . THR A 1 207 ? 14.058 5.673 -9.820 1.00 97.12 207 THR A C 1
ATOM 1567 O O . THR A 1 207 ? 13.917 6.140 -10.953 1.00 97.12 207 THR A O 1
ATOM 1570 N N . TYR A 1 208 ? 14.605 6.370 -8.826 1.00 94.81 208 TYR A N 1
ATOM 1571 C CA . TYR A 1 208 ? 15.016 7.767 -8.961 1.00 94.81 208 TYR A CA 1
ATOM 1572 C C . TYR A 1 208 ? 16.217 8.124 -8.081 1.00 94.81 208 TYR A C 1
ATOM 1574 O O . TYR A 1 208 ? 16.492 7.475 -7.073 1.00 94.81 208 TYR A O 1
ATOM 1582 N N . THR A 1 209 ? 16.891 9.219 -8.430 1.00 92.75 209 THR A N 1
ATOM 1583 C CA . THR A 1 209 ? 17.910 9.849 -7.581 1.00 92.75 209 THR A CA 1
ATOM 1584 C C . THR A 1 209 ? 17.265 10.928 -6.717 1.00 92.75 209 THR A C 1
ATOM 1586 O O . THR A 1 209 ? 16.512 11.764 -7.215 1.00 92.75 209 THR A O 1
ATOM 1589 N N . VAL A 1 210 ? 17.550 10.938 -5.415 1.00 88.38 210 VAL A N 1
ATOM 1590 C CA . VAL A 1 210 ? 17.076 11.986 -4.495 1.00 88.38 210 VAL A CA 1
ATOM 1591 C C . VAL A 1 210 ? 17.621 13.355 -4.952 1.00 88.38 210 VAL A C 1
ATOM 1593 O O . VAL A 1 210 ? 18.816 13.440 -5.227 1.00 88.38 210 VAL A O 1
ATOM 1596 N N . PRO A 1 211 ? 16.803 14.425 -5.029 1.00 90.62 211 PRO A N 1
ATOM 1597 C CA . PRO A 1 211 ? 15.446 14.560 -4.493 1.00 90.62 211 PRO A CA 1
ATOM 1598 C C . PRO A 1 211 ? 14.307 14.411 -5.523 1.00 90.62 211 PRO A C 1
ATOM 1600 O O . PRO A 1 211 ? 13.198 14.836 -5.223 1.00 90.62 211 PRO A O 1
ATOM 1603 N N . HIS A 1 212 ? 14.523 13.810 -6.699 1.00 89.94 212 HIS A N 1
ATOM 1604 C CA . HIS A 1 212 ? 13.560 13.760 -7.823 1.00 89.94 212 HIS A CA 1
ATOM 1605 C C . HIS A 1 212 ? 12.395 12.765 -7.637 1.00 89.94 212 HIS A C 1
ATOM 1607 O O . HIS A 1 212 ? 12.029 12.012 -8.541 1.00 89.94 212 HIS A O 1
ATOM 1613 N N . TRP A 1 213 ? 11.820 12.724 -6.439 1.00 92.31 213 TRP A N 1
ATOM 1614 C CA . TRP A 1 213 ? 10.814 11.739 -6.061 1.00 92.31 213 TRP A CA 1
ATOM 1615 C C . TRP A 1 213 ? 9.423 12.062 -6.622 1.00 92.31 213 TRP A C 1
ATOM 1617 O O . TRP A 1 213 ? 8.655 11.135 -6.882 1.00 92.31 213 TRP A O 1
ATOM 1627 N N . GLN A 1 214 ? 9.090 13.345 -6.828 1.00 93.38 214 GLN A N 1
ATOM 1628 C CA . GLN A 1 214 ? 7.785 13.762 -7.355 1.00 93.38 214 GLN A CA 1
ATOM 1629 C C . GLN A 1 214 ? 7.567 13.249 -8.780 1.00 93.38 214 GLN A C 1
ATOM 1631 O O . GLN A 1 214 ? 6.526 12.661 -9.064 1.00 93.38 214 GLN A O 1
ATOM 1636 N N . ASP A 1 215 ? 8.566 13.411 -9.649 1.00 93.75 215 ASP A N 1
ATOM 1637 C CA . ASP A 1 215 ? 8.477 12.981 -11.046 1.00 93.75 215 ASP A CA 1
ATOM 1638 C C . ASP A 1 215 ? 8.369 11.457 -11.149 1.00 93.75 215 ASP A C 1
ATOM 1640 O O . ASP A 1 215 ? 7.575 10.929 -11.925 1.00 93.75 215 ASP A O 1
ATOM 1644 N N . ALA A 1 216 ? 9.131 10.734 -10.323 1.00 95.06 216 ALA A N 1
ATOM 1645 C CA . ALA A 1 216 ? 9.078 9.277 -10.264 1.00 95.06 216 ALA A CA 1
ATOM 1646 C C . ALA A 1 216 ? 7.727 8.765 -9.742 1.00 95.06 216 ALA A C 1
ATOM 1648 O O . ALA A 1 216 ? 7.180 7.805 -10.281 1.00 95.06 216 ALA A O 1
ATOM 1649 N N . HIS A 1 217 ? 7.161 9.425 -8.726 1.00 94.56 217 HIS A N 1
ATOM 1650 C CA . HIS A 1 217 ? 5.831 9.109 -8.198 1.00 94.56 217 HIS A CA 1
ATOM 1651 C C . HIS A 1 217 ? 4.734 9.360 -9.236 1.00 94.56 217 HIS A C 1
ATOM 1653 O O . HIS A 1 217 ? 3.917 8.471 -9.482 1.00 94.56 217 HIS A O 1
ATOM 1659 N N . ALA A 1 218 ? 4.764 10.514 -9.909 1.00 94.00 218 ALA A N 1
ATOM 1660 C CA . ALA A 1 218 ? 3.842 10.826 -10.997 1.00 94.00 218 ALA A CA 1
ATOM 1661 C C . ALA A 1 218 ? 3.952 9.805 -12.140 1.00 94.00 218 ALA A C 1
ATOM 1663 O O . ALA A 1 218 ? 2.935 9.305 -12.624 1.00 94.00 218 ALA A O 1
ATOM 1664 N N . ARG A 1 219 ? 5.180 9.423 -12.520 1.00 95.19 219 ARG A N 1
ATOM 1665 C CA . ARG A 1 219 ? 5.419 8.409 -13.552 1.00 95.19 219 ARG A CA 1
ATOM 1666 C C . ARG A 1 219 ? 4.916 7.025 -13.142 1.00 95.19 219 ARG A C 1
ATOM 1668 O O . ARG A 1 219 ? 4.335 6.336 -13.977 1.00 95.19 219 ARG A O 1
ATOM 1675 N N . ALA A 1 220 ? 5.102 6.626 -11.883 1.00 95.88 220 ALA A N 1
ATOM 1676 C CA . ALA A 1 220 ? 4.613 5.346 -11.377 1.00 95.88 220 ALA A CA 1
ATOM 1677 C C . ALA A 1 220 ? 3.079 5.263 -11.440 1.00 95.88 220 ALA A C 1
ATOM 1679 O O . ALA A 1 220 ? 2.543 4.262 -11.911 1.00 95.88 220 ALA A O 1
ATOM 1680 N N . MET A 1 221 ? 2.378 6.329 -11.035 1.00 93.44 221 MET A N 1
ATOM 1681 C CA . MET A 1 221 ? 0.914 6.402 -11.147 1.00 93.44 221 MET A CA 1
ATOM 1682 C C . MET A 1 221 ? 0.450 6.408 -12.607 1.00 93.44 221 MET A C 1
ATOM 1684 O O . MET A 1 221 ? -0.489 5.699 -12.954 1.00 93.44 221 MET A O 1
ATOM 1688 N N . GLN A 1 222 ? 1.127 7.160 -13.482 1.00 93.38 222 GLN A N 1
ATOM 1689 C CA . GLN A 1 222 ? 0.805 7.179 -14.909 1.00 93.38 222 GLN A CA 1
ATOM 1690 C C . GLN A 1 222 ? 0.895 5.774 -15.522 1.00 93.38 222 GLN A C 1
ATOM 1692 O O . GLN A 1 222 ? -0.053 5.328 -16.163 1.00 93.38 222 GLN A O 1
ATOM 1697 N N . LEU A 1 223 ? 2.014 5.075 -15.304 1.00 94.19 223 LEU A N 1
ATOM 1698 C CA . LEU A 1 223 ? 2.216 3.706 -15.783 1.00 94.19 223 LEU A CA 1
ATOM 1699 C C . LEU A 1 223 ? 1.151 2.756 -15.226 1.00 94.19 223 LEU A C 1
ATOM 1701 O O . LEU A 1 223 ? 0.597 1.963 -15.976 1.00 94.19 223 LEU A O 1
ATOM 1705 N N . PHE A 1 224 ? 0.819 2.868 -13.938 1.00 93.75 224 PHE A N 1
ATOM 1706 C CA . PHE A 1 224 ? -0.218 2.047 -13.312 1.00 93.75 224 PHE A CA 1
ATOM 1707 C C . PHE A 1 224 ? -1.584 2.231 -13.998 1.00 93.75 224 PHE A C 1
ATOM 1709 O O . PHE A 1 224 ? -2.262 1.250 -14.301 1.00 93.75 224 PHE A O 1
ATOM 1716 N N . HIS A 1 225 ? -1.965 3.470 -14.324 1.00 89.75 225 HIS A N 1
ATOM 1717 C CA . HIS A 1 225 ? -3.222 3.749 -15.026 1.00 89.75 225 HIS A CA 1
ATOM 1718 C C . HIS A 1 225 ? -3.209 3.329 -16.494 1.00 89.75 225 HIS A C 1
ATOM 1720 O O . HIS A 1 225 ? -4.230 2.854 -16.985 1.00 89.75 225 HIS A O 1
ATOM 1726 N N . GLU A 1 226 ? -2.089 3.502 -17.201 1.00 90.88 226 GLU A N 1
ATOM 1727 C CA . GLU A 1 226 ? -1.931 3.008 -18.577 1.00 90.88 226 GLU A CA 1
ATOM 1728 C C . GLU A 1 226 ? -2.177 1.494 -18.637 1.00 90.88 226 GLU A C 1
ATOM 1730 O O . GLU A 1 226 ? -2.924 1.017 -19.492 1.00 90.88 226 GLU A O 1
ATOM 1735 N N . GLU A 1 227 ? -1.604 0.754 -17.688 1.00 90.88 227 GLU A N 1
ATOM 1736 C CA . GLU A 1 227 ? -1.726 -0.700 -17.619 1.00 90.88 227 GLU A CA 1
ATOM 1737 C C . GLU A 1 227 ? -3.150 -1.143 -17.293 1.00 90.88 227 GLU A C 1
ATOM 1739 O O . GLU A 1 227 ? -3.689 -1.976 -18.015 1.00 90.88 227 GLU A O 1
ATOM 1744 N N . LEU A 1 228 ? -3.805 -0.537 -16.297 1.00 85.56 228 LEU A N 1
ATOM 1745 C CA . LEU A 1 228 ? -5.200 -0.864 -15.980 1.00 85.56 228 LEU A CA 1
ATOM 1746 C C . LEU A 1 228 ? -6.174 -0.500 -17.110 1.00 85.56 228 LEU A C 1
ATOM 1748 O O . LEU A 1 228 ? -7.132 -1.229 -17.354 1.00 85.56 228 LEU A O 1
ATOM 1752 N N . LYS A 1 229 ? -5.950 0.612 -17.825 1.00 83.75 229 LYS A N 1
ATOM 1753 C CA . LYS A 1 229 ? -6.797 0.996 -18.969 1.00 83.75 229 LYS A CA 1
ATOM 1754 C C . LYS A 1 229 ? -6.644 0.032 -20.141 1.00 83.75 229 LYS A C 1
ATOM 1756 O O . LYS A 1 229 ? -7.634 -0.252 -20.806 1.00 83.75 229 LYS A O 1
ATOM 1761 N N . SER A 1 230 ? -5.440 -0.501 -20.364 1.00 79.06 230 SER A N 1
ATOM 1762 C CA . SER A 1 230 ? -5.202 -1.515 -21.402 1.00 79.06 230 SER A CA 1
ATOM 1763 C C . SER A 1 230 ? -5.967 -2.824 -21.166 1.00 79.06 230 SER A C 1
ATOM 1765 O O . SER A 1 230 ? -6.130 -3.607 -22.091 1.00 79.06 230 SER A O 1
ATOM 1767 N N . SER A 1 231 ? -6.431 -3.065 -19.938 1.00 68.19 231 SER A N 1
ATOM 1768 C CA . SER A 1 231 ? -7.211 -4.243 -19.545 1.00 68.19 231 SER A CA 1
ATOM 1769 C C . SER A 1 231 ? -8.704 -4.129 -19.823 1.00 68.19 231 SER A C 1
ATOM 1771 O O . SER A 1 231 ? -9.401 -5.139 -19.800 1.00 68.19 231 SER A O 1
ATOM 1773 N N . LEU A 1 232 ? -9.201 -2.901 -19.982 1.00 62.91 232 LEU A N 1
ATOM 1774 C CA . LEU A 1 232 ? -10.629 -2.591 -20.086 1.00 62.91 232 LEU A CA 1
ATOM 1775 C C . LEU A 1 232 ? -11.099 -2.395 -21.538 1.00 62.91 232 LEU A C 1
ATOM 1777 O O . LEU A 1 232 ? -12.289 -2.164 -21.752 1.00 62.91 232 LEU A O 1
ATOM 1781 N N . GLY A 1 233 ? -10.188 -2.454 -22.515 1.00 53.59 233 GLY A N 1
ATOM 1782 C CA . GLY A 1 233 ? -10.470 -2.355 -23.953 1.00 53.59 233 GLY A CA 1
ATOM 1783 C C . GLY A 1 233 ? -10.056 -3.614 -24.693 1.00 53.59 233 GLY A C 1
ATOM 1784 O O . GLY A 1 233 ? -10.736 -3.932 -25.692 1.00 53.59 233 GLY A O 1
#

Foldseek 3Di:
DDDPDPPPDDPPKWKWKDWPDDIPTDCVLQADKDQPFQVLLLLLLQLCVVVVVFAQPDWDFDPQVPCPVVDRTDGLLRCQQVLGLRVSLVSLVSDDLVSSVVSCVLLVQDDDPDSPPVCVVQSNPVSGRGRDIDGLNRLQVSQLSLQVVCVDPVCVRSQSSQFDPDPPQPFGWGWGWGFDDQKTKTWTWTDDPVDPDRTGIMIMIMGGDPPPGVVRNVVNVVVRVVVSVVVVD

Sequence (233 aa):
MNGDGVKSGVEGQRFIVVRGGPLRGDEALSAAKFPIASLFKVVIAYAALESDKITLDEAVSCPDALPKAGKTEFTLSEAMLHSSNDFFKLLLNRLTPDELRLAIDELRFPSLPSIDQSIEEEWADLWRGGNIQASPQEVFLFTRGLGELARLSSKEAFISCLRRSEADLAGGVYGKTGTWGGAAWCTGFSLDPVSNALPDVVTVLVTYTVPHWQDAHARAMQLFHEELKSSLG

Mean predicted aligned error: 6.81 Å

Radius of gyration: 17.33 Å; Cα contacts (8 Å, |Δi|>4): 409; chains: 1; bounding box: 38×42×50 Å

Organism: NCBI:txid2824561

Solvent-accessible surface area (backbone atoms only — not comparable to full-atom values): 12896 Å² total; per-residue (Å²): 136,82,81,83,70,79,82,74,67,71,86,88,57,50,36,33,37,43,41,100,64,79,75,45,74,44,69,80,50,44,80,42,71,36,50,44,10,39,47,40,42,58,42,53,53,44,23,32,47,80,65,70,72,52,53,74,84,47,65,48,78,35,85,41,92,65,60,69,88,77,51,52,58,35,28,54,35,56,32,52,71,67,59,43,54,50,53,41,45,55,54,50,72,72,56,52,73,65,49,47,50,54,28,36,61,75,52,51,55,57,62,68,91,63,56,87,63,49,51,75,76,34,50,94,37,38,50,52,19,50,89,37,42,36,21,54,56,41,54,34,54,25,38,44,46,50,44,58,46,54,73,37,77,94,34,42,72,61,46,57,33,32,48,56,91,53,89,89,52,94,60,57,34,30,48,49,54,22,66,34,94,40,30,12,37,19,37,26,29,39,44,60,95,87,54,89,66,78,53,55,42,43,22,22,42,17,38,42,63,86,84,50,55,65,63,26,39,53,49,12,49,51,53,44,50,55,55,58,54,66,72,77,113

pLDDT: mean 85.24, std 15.96, range [31.56, 98.25]